Protein AF-0000000083587719 (afdb_homodimer)

Solvent-accessible surface area (backbone atoms only — not comparable to full-atom values): 18893 Å² total; per-residue (Å²): 128,81,73,76,68,81,71,74,75,46,22,20,49,26,57,74,67,71,48,87,61,53,99,78,44,88,49,46,89,72,24,41,55,90,43,43,62,55,40,52,39,28,37,66,49,29,30,66,66,36,49,51,53,50,49,71,73,42,59,79,92,44,35,60,44,20,50,52,30,44,33,51,39,21,51,33,26,73,77,33,66,46,35,24,54,52,45,55,42,52,52,50,51,53,51,42,52,52,49,50,50,52,36,51,51,45,50,52,55,46,48,55,67,44,47,41,89,62,85,74,68,78,77,80,78,74,80,71,72,67,51,64,71,43,49,62,41,45,53,47,43,63,67,46,65,56,78,74,78,68,73,76,71,78,78,78,80,77,80,76,79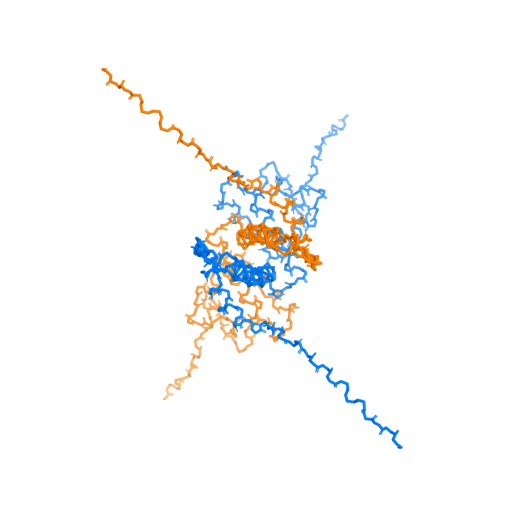,84,124,128,81,73,78,69,82,71,74,75,47,23,20,49,26,57,74,68,71,47,88,60,53,98,79,42,87,48,47,90,73,23,42,54,90,42,44,62,53,38,52,39,29,36,65,49,29,30,67,66,36,48,51,53,50,50,70,72,42,59,79,91,45,36,59,44,21,51,52,31,45,34,52,39,21,51,33,24,72,77,34,68,45,36,23,50,52,46,54,39,51,53,50,52,52,50,42,52,52,50,50,49,52,37,50,51,46,51,52,54,46,48,54,66,46,51,41,91,60,86,73,70,77,78,78,76,74,79,70,71,68,51,65,70,42,50,61,42,46,53,47,45,64,66,47,65,57,76,73,76,68,74,77,71,78,78,79,79,78,81,76,81,82,126

Foldseek 3Di:
DPPPPVQQDAFLQCVVVVHDRDPPDPCPVQGHNVNNVLVVLLCVVQNPVRLVVVLVVDDPVCNNVVSVVSSQQSVQCVVPVPQRCNVVVVVVLVVVVVVVVVVVVVLVVVQCVVVPPDDDRPPPPPPCVVPPVVVVVVVVCVVVVPPPPPPPPPPPPPPPPPD/DPPPPVQQDAFLQCVVVVHDRDPPDPCPVQGHNVNNVLVVLLCVVQNPVRLVVVLVVDDPVCNNVVSVVSSQQSVQCVVPVPQRCNVVVVVVLVVVVVVVVVVVVVVVVVQCVVVPPDDDRPPPPPPCVVPPVVVVVVVVCVVVPPPPPPPPPPPPPPPPPPD

Sequence (326 aa):
MKGTRSSSSPCAACKFLKRRCTPDCTFAPYFRSDEPQKFANVHKVFGASNVTKILNEVPLELRRDAVDSLAYEAEARLRDPVFGCVGDISLLQWKMVQLQEDLANARVRLARYVNAPSSSSQSMTSTSSCDRFFHDWTAFATQLDMPVTNELGSSSTSMNNVSMKGTRSSSSPCAACKFLKRRCTPDCTFAPYFRSDEPQKFANVHKVFGASNVTKILNEVPLELRRDAVDSLAYEAEARLRDPVFGCVGDISLLQWKMVQLQEDLANARVRLARYVNAPSSSSQSMTSTSSCDRFFHDWTAFATQLDMPVTNELGSSSTSMNNVS

Organism: NCBI:txid337451

Nearest PDB structures (foldseek):
  5ly0-assembly1_B  TM=9.864E-01  e=5.473E-12  Triticum turgidum
  5ly0-assembly1_B  TM=9.864E-01  e=4.122E-12  Triticum turgidum

Structure (mmCIF, N/CA/C/O backbone):
data_AF-0000000083587719-model_v1
#
loop_
_entity.id
_entity.type
_entity.pdbx_description
1 polymer 'LOB domain-containing protein 21'
#
loop_
_atom_site.group_PDB
_atom_site.id
_atom_site.type_symbol
_atom_site.label_atom_id
_atom_site.label_alt_id
_atom_site.label_comp_id
_atom_site.label_asym_id
_atom_site.label_entity_id
_atom_site.label_seq_id
_atom_site.pdbx_PDB_ins_code
_atom_site.Cartn_x
_atom_site.Cartn_y
_atom_site.Cartn_z
_atom_site.occupancy
_atom_site.B_iso_or_equiv
_atom_site.auth_seq_id
_atom_site.auth_comp_id
_atom_site.auth_asym_id
_atom_site.auth_atom_id
_atom_site.pdbx_PDB_model_num
ATOM 1 N N . MET A 1 1 ? 36.656 39.219 0.867 1 25.95 1 MET A N 1
ATOM 2 C CA . MET A 1 1 ? 36.625 37.812 0.508 1 25.95 1 MET A CA 1
ATOM 3 C C . MET A 1 1 ? 35.312 37.188 0.953 1 25.95 1 MET A C 1
ATOM 5 O O . MET A 1 1 ? 35.031 37.094 2.15 1 25.95 1 MET A O 1
ATOM 9 N N . LYS A 1 2 ? 34.25 37.531 0.265 1 32.22 2 LYS A N 1
ATOM 10 C CA . LYS A 1 2 ? 32.906 37.031 0.575 1 32.22 2 LYS A CA 1
ATOM 11 C C . LYS A 1 2 ? 32.906 35.5 0.71 1 32.22 2 LYS A C 1
ATOM 13 O O . LYS A 1 2 ? 33.281 34.781 -0.218 1 32.22 2 LYS A O 1
ATOM 18 N N . GLY A 1 3 ? 33.375 34.938 1.81 1 33.41 3 GLY A N 1
ATOM 19 C CA . GLY A 1 3 ? 33.469 33.469 1.984 1 33.41 3 GLY A CA 1
ATOM 20 C C . GLY A 1 3 ? 32.312 32.719 1.359 1 33.41 3 GLY A C 1
ATOM 21 O O . GLY A 1 3 ? 31.156 33.094 1.546 1 33.41 3 GLY A O 1
ATOM 22 N N . THR A 1 4 ? 32.438 32.25 0.213 1 38.47 4 THR A N 1
ATOM 23 C CA . THR A 1 4 ? 31.547 31.344 -0.5 1 38.47 4 THR A CA 1
ATOM 24 C C . THR A 1 4 ? 31.016 30.281 0.439 1 38.47 4 THR A C 1
ATOM 26 O O . THR A 1 4 ? 31.734 29.344 0.799 1 38.47 4 THR A O 1
ATOM 29 N N . ARG A 1 5 ? 30.469 30.609 1.567 1 40.78 5 ARG A N 1
ATOM 30 C CA . ARG A 1 5 ? 29.797 29.625 2.389 1 40.78 5 ARG A CA 1
ATOM 31 C C . ARG A 1 5 ? 29.156 28.531 1.523 1 40.78 5 ARG A C 1
ATOM 33 O O . ARG A 1 5 ? 28.438 28.828 0.574 1 40.78 5 ARG A O 1
ATOM 40 N N . SER A 1 6 ? 29.703 27.516 1.093 1 44.28 6 SER A N 1
ATOM 41 C CA . SER A 1 6 ? 29.219 26.297 0.434 1 44.28 6 SER A CA 1
ATOM 42 C C . SER A 1 6 ? 27.781 26 0.807 1 44.28 6 SER A C 1
ATOM 44 O O . SER A 1 6 ? 27.5 25.562 1.927 1 44.28 6 SER A O 1
ATOM 46 N N . SER A 1 7 ? 26.734 26.75 0.752 1 48.84 7 SER A N 1
ATOM 47 C CA . SER A 1 7 ? 25.312 26.75 1.043 1 48.84 7 SER A CA 1
ATOM 48 C C . SER A 1 7 ? 24.672 25.422 0.67 1 48.84 7 SER A C 1
ATOM 50 O O . SER A 1 7 ? 24.5 25.109 -0.513 1 48.84 7 SER A O 1
ATOM 52 N N . SER A 1 8 ? 25.078 24.297 1.263 1 64.44 8 SER A N 1
ATOM 53 C CA . SER A 1 8 ? 24.531 22.984 0.958 1 64.44 8 SER A CA 1
ATOM 54 C C . SER A 1 8 ? 23.031 23.062 0.638 1 64.44 8 SER A C 1
ATOM 56 O O . SER A 1 8 ? 22.297 23.812 1.277 1 64.44 8 SER A O 1
ATOM 58 N N . SER A 1 9 ? 22.594 22.875 -0.575 1 84.94 9 SER A N 1
ATOM 59 C CA . SER A 1 9 ? 21.234 22.922 -1.122 1 84.94 9 SER A CA 1
ATOM 60 C C . SER A 1 9 ? 20.234 22.281 -0.173 1 84.94 9 SER A C 1
ATOM 62 O O . SER A 1 9 ? 20.484 21.219 0.391 1 84.94 9 SER A O 1
ATOM 64 N N . PRO A 1 10 ? 19.234 23.125 0.297 1 94.5 10 PRO A N 1
ATOM 65 C CA . PRO A 1 10 ? 18.188 22.547 1.139 1 94.5 10 PRO A CA 1
ATOM 66 C C . PRO A 1 10 ? 17.641 21.219 0.592 1 94.5 10 PRO A C 1
ATOM 68 O O . PRO A 1 10 ? 17.734 20.969 -0.611 1 94.5 10 PRO A O 1
ATOM 71 N N . CYS A 1 11 ? 17.281 20.375 1.418 1 97.44 11 CYS A N 1
ATOM 72 C CA . CYS A 1 11 ? 16.672 19.125 0.958 1 97.44 11 CYS A CA 1
ATOM 73 C C . CYS A 1 11 ? 15.367 19.406 0.222 1 97.44 11 CYS A C 1
ATOM 75 O O . CYS A 1 11 ? 14.867 20.531 0.234 1 97.44 11 CYS A O 1
ATOM 77 N N . ALA A 1 12 ? 14.836 18.5 -0.405 1 98.25 12 ALA A N 1
ATOM 78 C CA . ALA A 1 12 ? 13.625 18.656 -1.216 1 98.25 12 ALA A CA 1
ATOM 79 C C . ALA A 1 12 ? 12.43 19.031 -0.351 1 98.25 12 ALA A C 1
ATOM 81 O O . ALA A 1 12 ? 11.562 19.797 -0.781 1 98.25 12 ALA A O 1
ATOM 82 N N . ALA A 1 13 ? 12.391 18.516 0.873 1 98.44 13 ALA A N 1
ATOM 83 C CA . ALA A 1 13 ? 11.281 18.812 1.782 1 98.44 13 ALA A CA 1
ATOM 84 C C . ALA A 1 13 ? 11.297 20.266 2.217 1 98.44 13 ALA A C 1
ATOM 86 O O . ALA A 1 13 ? 10.273 20.953 2.145 1 98.44 13 ALA A O 1
ATOM 87 N N . CYS A 1 14 ? 12.414 20.703 2.605 1 98.31 14 CYS A N 1
ATOM 88 C CA . CYS A 1 14 ? 12.531 22.078 3.1 1 98.31 14 CYS A CA 1
ATOM 89 C C . CYS A 1 14 ? 12.32 23.078 1.976 1 98.31 14 CYS A C 1
ATOM 91 O O . CYS A 1 14 ? 11.727 24.141 2.189 1 98.31 14 CYS A O 1
ATOM 93 N N . LYS A 1 15 ? 12.836 22.766 0.833 1 97.75 15 LYS A N 1
ATOM 94 C CA . LYS A 1 15 ? 12.578 23.625 -0.324 1 97.75 15 LYS A CA 1
ATOM 95 C C . LYS A 1 15 ? 11.086 23.719 -0.617 1 97.75 15 LYS A C 1
ATOM 97 O O . LYS A 1 15 ? 10.562 24.797 -0.864 1 97.75 15 LYS A O 1
ATOM 102 N N . PHE A 1 16 ? 10.43 22.578 -0.62 1 98.12 16 PHE A N 1
ATOM 103 C CA . PHE A 1 16 ? 9.008 22.484 -0.916 1 98.12 16 PHE A CA 1
ATOM 104 C C . PHE A 1 16 ? 8.188 23.234 0.136 1 98.12 16 PHE A C 1
ATOM 106 O O . PHE A 1 16 ? 7.207 23.906 -0.191 1 98.12 16 PHE A O 1
ATOM 113 N N . LEU A 1 17 ? 8.594 23.078 1.366 1 97.69 17 LEU A N 1
ATOM 114 C CA . LEU A 1 17 ? 7.844 23.641 2.484 1 97.69 17 LEU A CA 1
ATOM 115 C C . LEU A 1 17 ? 8.273 25.078 2.762 1 97.69 17 LEU A C 1
ATOM 117 O O . LEU A 1 17 ? 7.746 25.719 3.67 1 97.69 17 LEU A O 1
ATOM 121 N N . LYS A 1 18 ? 9.273 25.547 1.993 1 96.94 18 LYS A N 1
ATOM 122 C CA . LYS A 1 18 ? 9.797 26.906 2.129 1 96.94 18 LYS A CA 1
ATOM 123 C C . LYS A 1 18 ? 10.281 27.172 3.553 1 96.94 18 LYS A C 1
ATOM 125 O O . LYS A 1 18 ? 9.906 28.172 4.168 1 96.94 18 LYS A O 1
ATOM 130 N N . ARG A 1 19 ? 11.07 26.25 4.062 1 95.25 19 ARG A N 1
ATOM 131 C CA . ARG A 1 19 ? 11.703 26.375 5.375 1 95.25 19 ARG A CA 1
ATOM 132 C C . ARG A 1 19 ? 13.219 26.25 5.266 1 95.25 19 ARG A C 1
ATOM 134 O O . ARG A 1 19 ? 13.734 25.75 4.266 1 95.25 19 ARG A O 1
ATOM 141 N N . ARG A 1 20 ? 13.852 26.734 6.348 1 95.56 20 ARG A N 1
ATOM 142 C CA . ARG A 1 20 ? 15.305 26.609 6.418 1 95.56 20 ARG A CA 1
ATOM 143 C C . ARG A 1 20 ? 15.711 25.188 6.762 1 95.56 20 ARG A C 1
ATOM 145 O O . ARG A 1 20 ? 15.258 24.625 7.766 1 95.56 20 ARG A O 1
ATOM 152 N N . CYS A 1 21 ? 16.531 24.672 5.918 1 96.94 21 CYS A N 1
ATOM 153 C CA . CYS A 1 21 ? 17.016 23.312 6.117 1 96.94 21 CYS A CA 1
ATOM 154 C C . CYS A 1 21 ? 18.188 23.281 7.082 1 96.94 21 CYS A C 1
ATOM 156 O O . CYS A 1 21 ? 19.266 23.797 6.77 1 96.94 21 CYS A O 1
ATOM 158 N N . THR A 1 22 ? 18.109 22.75 8.258 1 95.88 22 THR A N 1
ATOM 159 C CA . THR A 1 22 ? 19.125 22.719 9.305 1 95.88 22 THR A CA 1
ATOM 160 C C . THR A 1 22 ? 19.844 21.375 9.32 1 95.88 22 THR A C 1
ATOM 162 O O . THR A 1 22 ? 19.375 20.406 8.711 1 95.88 22 THR A O 1
ATOM 165 N N . PRO A 1 23 ? 21 21.234 9.922 1 93.75 23 PRO A N 1
ATOM 166 C CA . PRO A 1 23 ? 21.734 19.969 9.992 1 93.75 23 PRO A CA 1
ATOM 167 C C . PRO A 1 23 ? 20.938 18.875 10.688 1 93.75 23 PRO A C 1
ATOM 169 O O . PRO A 1 23 ? 21.188 17.688 10.461 1 93.75 23 PRO A O 1
ATOM 172 N N . ASP A 1 24 ? 19.922 19.172 11.438 1 94.38 24 ASP A N 1
ATOM 173 C CA . ASP A 1 24 ? 19.125 18.203 12.172 1 94.38 24 ASP A CA 1
ATOM 174 C C . ASP A 1 24 ? 17.812 17.906 11.453 1 94.38 24 ASP A C 1
ATOM 176 O O . ASP A 1 24 ? 16.922 17.281 12.023 1 94.38 24 ASP A O 1
ATOM 180 N N . CYS A 1 25 ? 17.734 18.297 10.25 1 96.69 25 CYS A N 1
ATOM 181 C CA . CYS A 1 25 ? 16.5 18.109 9.492 1 96.69 25 CYS A CA 1
ATOM 182 C C . CYS A 1 25 ? 16.172 16.625 9.359 1 96.69 25 CYS A C 1
ATOM 184 O O . CYS A 1 25 ? 16.984 15.844 8.852 1 96.69 25 CYS A O 1
ATOM 186 N N . THR A 1 26 ? 14.961 16.281 9.742 1 95.69 26 THR A N 1
ATOM 187 C CA . THR A 1 26 ? 14.5 14.891 9.75 1 95.69 26 THR A CA 1
ATOM 188 C C . THR A 1 26 ? 14.352 14.367 8.32 1 95.69 26 THR A C 1
ATOM 190 O O . THR A 1 26 ? 14.43 13.156 8.094 1 95.69 26 THR A O 1
ATOM 193 N N . PHE A 1 27 ? 14.234 15.258 7.371 1 97.81 27 PHE A N 1
ATOM 194 C CA . PHE A 1 27 ? 13.898 14.867 6.004 1 97.81 27 PHE A CA 1
ATOM 195 C C . PHE A 1 27 ? 15.148 14.828 5.129 1 97.81 27 PHE A C 1
ATOM 197 O O . PHE A 1 27 ? 15.195 14.094 4.141 1 97.81 27 PHE A O 1
ATOM 204 N N . ALA A 1 28 ? 16.172 15.523 5.477 1 97.31 28 ALA A N 1
ATOM 205 C CA . ALA A 1 28 ? 17.328 15.781 4.625 1 97.31 28 ALA A CA 1
ATOM 206 C C . ALA A 1 28 ? 17.984 14.477 4.18 1 97.31 28 ALA A C 1
ATOM 208 O O . ALA A 1 28 ? 18.344 14.328 3.012 1 97.31 28 ALA A O 1
ATOM 209 N N . PRO A 1 29 ? 18.125 13.484 5.031 1 96.5 29 PRO A N 1
ATOM 210 C CA . PRO A 1 29 ? 18.797 12.25 4.602 1 96.5 29 PRO A CA 1
ATOM 211 C C . PRO A 1 29 ? 17.969 11.461 3.582 1 96.5 29 PRO A C 1
ATOM 213 O O . PRO A 1 29 ? 18.531 10.641 2.848 1 96.5 29 PRO A O 1
ATOM 216 N N . TYR A 1 30 ? 16.688 11.781 3.484 1 97.38 30 TYR A N 1
ATOM 217 C CA . TYR A 1 30 ? 15.828 10.852 2.766 1 97.38 30 TYR A CA 1
ATOM 218 C C . TYR A 1 30 ? 15.203 11.516 1.544 1 97.38 30 TYR A C 1
ATOM 220 O O . TYR A 1 30 ? 14.734 10.836 0.629 1 97.38 30 TYR A O 1
ATOM 228 N N . PHE A 1 31 ? 15.156 12.828 1.578 1 98.12 31 PHE A N 1
ATOM 229 C CA . PHE A 1 31 ? 14.57 13.594 0.484 1 98.12 31 PHE A CA 1
ATOM 230 C C . PHE A 1 31 ? 15.594 14.555 -0.112 1 98.12 31 PHE A C 1
ATOM 232 O O . PHE A 1 31 ? 15.625 15.734 0.239 1 98.12 31 PHE A O 1
ATOM 239 N N . ARG A 1 32 ? 16.234 14.055 -1.065 1 96.56 32 ARG A N 1
ATOM 240 C CA . ARG A 1 32 ? 17.359 14.773 -1.666 1 96.56 32 ARG A CA 1
ATOM 241 C C . ARG A 1 32 ? 16.859 15.883 -2.586 1 96.56 32 ARG A C 1
ATOM 243 O O . ARG A 1 32 ? 15.781 15.773 -3.182 1 96.56 32 ARG A O 1
ATOM 250 N N . SER A 1 33 ? 17.625 16.844 -2.76 1 95.69 33 SER A N 1
ATOM 251 C CA . SER A 1 33 ? 17.266 18.016 -3.549 1 95.69 33 SER A CA 1
ATOM 252 C C . SER A 1 33 ? 17.078 17.672 -5.02 1 95.69 33 SER A C 1
ATOM 254 O O . SER A 1 33 ? 16.328 18.328 -5.738 1 95.69 33 SER A O 1
ATOM 256 N N . ASP A 1 34 ? 17.719 16.641 -5.395 1 94.81 34 ASP A N 1
ATOM 257 C CA . ASP A 1 34 ? 17.656 16.266 -6.805 1 94.81 34 ASP A CA 1
ATOM 258 C C . ASP A 1 34 ? 16.422 15.398 -7.094 1 94.81 34 ASP A C 1
ATOM 260 O O . ASP A 1 34 ? 16.141 15.102 -8.25 1 94.81 34 ASP A O 1
ATOM 264 N N . GLU A 1 35 ? 15.664 14.969 -6.098 1 95.19 35 GLU A N 1
ATOM 265 C CA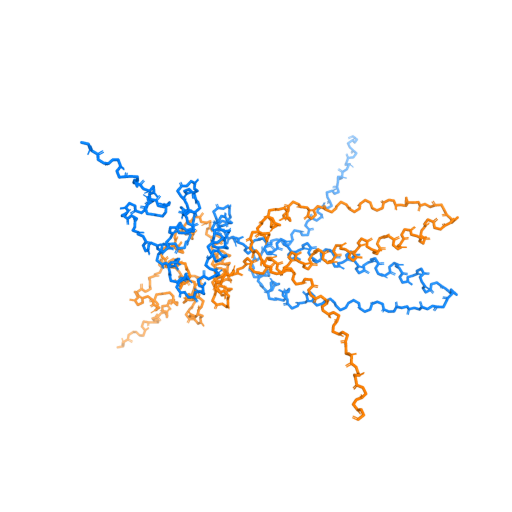 . GLU A 1 35 ? 14.43 14.211 -6.262 1 95.19 35 GLU A CA 1
ATOM 266 C C . GLU A 1 35 ? 13.242 14.945 -5.645 1 95.19 35 GLU A C 1
ATOM 268 O O . GLU A 1 35 ? 12.578 14.414 -4.742 1 95.19 35 GLU A O 1
ATOM 273 N N . PRO A 1 36 ? 12.938 16.109 -6.145 1 97.12 36 PRO A N 1
ATOM 274 C CA . PRO A 1 36 ? 11.898 16.938 -5.512 1 97.12 36 PRO A CA 1
ATOM 275 C C . PRO A 1 36 ? 10.523 16.281 -5.562 1 97.12 36 PRO A C 1
ATOM 277 O O . PRO A 1 36 ? 9.695 16.5 -4.676 1 97.12 36 PRO A O 1
ATOM 280 N N . GLN A 1 37 ? 10.266 15.453 -6.535 1 97.88 37 GLN A N 1
ATOM 281 C CA . GLN A 1 37 ? 8.945 14.844 -6.695 1 97.88 37 GLN A CA 1
ATOM 282 C C . GLN A 1 37 ? 8.68 13.812 -5.598 1 97.88 37 GLN A C 1
ATOM 284 O O . GLN A 1 37 ? 7.531 13.617 -5.199 1 97.88 37 GLN A O 1
ATOM 289 N N . LYS A 1 38 ? 9.742 13.195 -5.145 1 97.69 38 LYS A N 1
ATOM 290 C CA . LYS A 1 38 ? 9.57 12.18 -4.109 1 97.69 38 LYS A CA 1
ATOM 291 C C . LYS A 1 38 ? 8.875 12.766 -2.881 1 97.69 38 LYS A C 1
ATOM 293 O O . LYS A 1 38 ? 7.891 12.203 -2.395 1 97.69 38 LYS A O 1
ATOM 298 N N . PHE A 1 39 ? 9.391 13.898 -2.416 1 98.31 39 PHE A N 1
ATOM 299 C CA . PHE A 1 39 ? 8.766 14.508 -1.246 1 98.31 39 PHE A CA 1
ATOM 300 C C . PHE A 1 39 ? 7.395 15.07 -1.594 1 98.31 39 PHE A C 1
ATOM 302 O O . PHE A 1 39 ? 6.453 14.953 -0.807 1 98.31 39 PHE A O 1
ATOM 309 N N . ALA A 1 40 ? 7.285 15.672 -2.73 1 98.56 40 ALA A N 1
ATOM 310 C CA . ALA A 1 40 ? 6.008 16.25 -3.139 1 98.56 40 ALA A CA 1
ATOM 311 C C . ALA A 1 40 ? 4.902 15.203 -3.137 1 98.56 40 ALA A C 1
ATOM 313 O O . ALA A 1 40 ? 3.789 15.461 -2.67 1 98.56 40 ALA A O 1
ATOM 314 N N . ASN A 1 41 ? 5.207 14.039 -3.672 1 98.38 41 ASN A N 1
ATOM 315 C CA . ASN A 1 41 ? 4.238 12.953 -3.719 1 98.38 41 ASN A CA 1
ATOM 316 C C . ASN A 1 41 ? 3.869 12.469 -2.318 1 98.38 41 ASN A C 1
ATOM 318 O O . ASN A 1 41 ? 2.689 12.297 -2.008 1 98.38 41 ASN A O 1
ATOM 322 N N . VAL A 1 42 ? 4.895 12.297 -1.501 1 98.62 42 VAL A N 1
ATOM 323 C CA . VAL A 1 42 ? 4.688 11.812 -0.142 1 98.62 42 VAL A CA 1
ATOM 324 C C . VAL A 1 42 ? 3.873 12.828 0.654 1 98.62 42 VAL A C 1
ATOM 326 O O . VAL A 1 42 ? 2.959 12.461 1.395 1 98.62 42 VAL A O 1
ATOM 329 N N . HIS A 1 43 ? 4.172 14.062 0.439 1 98.38 43 HIS A N 1
ATOM 330 C CA . HIS A 1 43 ? 3.465 15.133 1.131 1 98.38 43 HIS A CA 1
ATOM 331 C C . HIS A 1 43 ? 1.998 15.18 0.715 1 98.38 43 HIS A C 1
ATOM 333 O O . HIS A 1 43 ? 1.119 15.422 1.548 1 98.38 43 HIS A O 1
ATOM 339 N N . LYS A 1 44 ? 1.763 15.023 -0.514 1 97.81 44 LYS A N 1
ATOM 340 C CA . LYS A 1 44 ? 0.401 15.102 -1.035 1 97.81 44 LYS A CA 1
ATOM 341 C C . LYS A 1 44 ? -0.481 14.016 -0.426 1 97.81 44 LYS A C 1
ATOM 343 O O . LYS A 1 44 ? -1.669 14.234 -0.183 1 97.81 44 LYS A O 1
ATOM 348 N N . VAL A 1 45 ? 0.068 12.891 -0.146 1 98.44 45 VAL A N 1
ATOM 349 C CA . VAL A 1 45 ? -0.726 11.734 0.26 1 98.44 45 VAL A CA 1
ATOM 350 C C . VAL A 1 45 ? -0.736 11.625 1.783 1 98.44 45 VAL A C 1
ATOM 352 O O . VAL A 1 45 ? -1.777 11.352 2.385 1 98.44 45 VAL A O 1
ATOM 355 N N . PHE A 1 46 ? 0.385 11.906 2.445 1 98.19 46 PHE A N 1
ATOM 356 C CA . PHE A 1 46 ? 0.501 11.609 3.867 1 98.19 46 PHE A CA 1
ATOM 357 C C . PHE A 1 46 ? 0.593 12.891 4.684 1 98.19 46 PHE A C 1
ATOM 359 O O . PHE A 1 46 ? 0.212 12.914 5.855 1 98.19 46 PHE A O 1
ATOM 366 N N . GLY A 1 47 ? 1.166 13.93 4.082 1 97.56 47 GLY A N 1
ATOM 367 C CA . GLY A 1 47 ? 1.457 15.141 4.84 1 97.56 47 GLY A CA 1
ATOM 368 C C . GLY A 1 47 ? 2.773 15.07 5.59 1 97.56 47 GLY A C 1
ATOM 369 O O . GLY A 1 47 ? 3.209 13.984 5.988 1 97.56 47 GLY A O 1
ATOM 370 N N . ALA A 1 48 ? 3.369 16.203 5.793 1 97.25 48 ALA A N 1
ATOM 371 C CA . ALA A 1 48 ? 4.684 16.297 6.426 1 97.25 48 ALA A CA 1
ATOM 372 C C . ALA A 1 48 ? 4.621 15.867 7.887 1 97.25 48 ALA A C 1
ATOM 374 O O . ALA A 1 48 ? 5.52 15.172 8.375 1 97.25 48 ALA A O 1
ATOM 375 N N . SER A 1 49 ? 3.566 16.203 8.578 1 95.94 49 SER A N 1
ATOM 376 C CA . SER A 1 49 ? 3.438 15.883 9.992 1 95.94 49 SER A CA 1
ATOM 377 C C . SER A 1 49 ? 3.314 14.375 10.219 1 95.94 49 SER A C 1
ATOM 379 O O . SER A 1 49 ? 3.99 13.82 11.086 1 95.94 49 SER A O 1
ATOM 381 N N . ASN A 1 50 ? 2.521 13.797 9.43 1 96.94 50 ASN A N 1
ATOM 382 C CA . ASN A 1 50 ? 2.316 12.359 9.586 1 96.94 50 ASN A CA 1
ATOM 383 C C . ASN A 1 50 ? 3.562 11.57 9.195 1 96.94 50 ASN A C 1
ATOM 385 O O . ASN A 1 50 ? 3.879 10.555 9.82 1 96.94 50 ASN A O 1
ATOM 389 N N . VAL A 1 51 ? 4.266 12.055 8.188 1 97.94 51 VAL A N 1
ATOM 390 C CA . VAL A 1 51 ? 5.516 11.414 7.793 1 97.94 51 VAL A CA 1
ATOM 391 C C . VAL A 1 51 ? 6.527 11.5 8.93 1 97.94 51 VAL A C 1
ATOM 393 O O . VAL A 1 51 ? 7.199 10.523 9.25 1 97.94 51 VAL A O 1
ATOM 396 N N . THR A 1 52 ? 6.613 12.641 9.555 1 97.75 52 THR A N 1
ATOM 397 C CA . THR A 1 52 ? 7.52 12.82 10.688 1 97.75 52 THR A CA 1
ATOM 398 C C . THR A 1 52 ? 7.16 11.875 11.828 1 97.75 52 THR A C 1
ATOM 400 O O . THR A 1 52 ? 8.039 11.266 12.438 1 97.75 52 THR A O 1
ATOM 403 N N . LYS A 1 53 ? 5.891 11.758 12.094 1 97.44 53 LYS A N 1
ATOM 404 C CA . LYS A 1 53 ? 5.434 10.859 13.148 1 97.44 53 LYS A CA 1
ATOM 405 C C . LYS A 1 53 ? 5.848 9.414 12.859 1 97.44 53 LYS A C 1
ATOM 407 O O . LYS A 1 53 ? 6.34 8.719 13.742 1 97.44 53 LYS A O 1
ATOM 412 N N . ILE A 1 54 ? 5.676 9 11.617 1 97.19 54 ILE A N 1
ATOM 413 C CA . ILE A 1 54 ? 6.012 7.637 11.219 1 97.19 54 ILE A CA 1
ATOM 414 C C . ILE A 1 54 ? 7.516 7.414 11.359 1 97.19 54 ILE A C 1
ATOM 416 O O . ILE A 1 54 ? 7.953 6.391 11.891 1 97.19 54 ILE A O 1
ATOM 420 N N . LEU A 1 55 ? 8.32 8.398 10.922 1 97.5 55 LEU A N 1
ATOM 421 C CA . LEU A 1 55 ? 9.773 8.281 10.977 1 97.5 55 LEU A CA 1
ATOM 422 C C . LEU A 1 55 ? 10.266 8.242 12.422 1 97.5 55 LEU A C 1
ATOM 424 O O . LEU A 1 55 ? 11.25 7.57 12.727 1 97.5 55 LEU A O 1
ATOM 428 N N . ASN A 1 56 ? 9.523 8.891 13.289 1 96.56 56 ASN A N 1
ATOM 429 C CA . ASN A 1 56 ? 9.898 8.914 14.695 1 96.56 56 ASN A CA 1
ATOM 430 C C . ASN A 1 56 ? 9.578 7.59 15.383 1 96.56 56 ASN A C 1
ATOM 432 O O . ASN A 1 56 ? 10.125 7.285 16.438 1 96.56 56 ASN A O 1
ATOM 436 N N . GLU A 1 57 ? 8.734 6.816 14.742 1 95.56 57 GLU A N 1
ATOM 437 C CA . GLU A 1 57 ? 8.32 5.547 15.328 1 95.56 57 GLU A CA 1
ATOM 438 C C . GLU A 1 57 ? 9.227 4.406 14.867 1 95.56 57 GLU A C 1
ATOM 440 O O . GLU A 1 57 ? 9.203 3.316 15.445 1 95.56 57 GLU A O 1
ATOM 445 N N . VAL A 1 58 ? 10.07 4.656 13.938 1 97.25 58 VAL A N 1
ATOM 446 C CA . VAL A 1 58 ? 10.875 3.58 13.367 1 97.25 58 VAL A CA 1
ATOM 447 C C . VAL A 1 58 ? 12.352 3.818 13.695 1 97.25 58 VAL A C 1
ATOM 449 O O . VAL A 1 58 ? 12.789 4.965 13.797 1 97.25 58 VAL A O 1
ATOM 452 N N . PRO A 1 59 ? 13.117 2.719 13.914 1 96.81 59 PRO A N 1
ATOM 453 C CA . PRO A 1 59 ? 14.562 2.881 14.133 1 96.81 59 PRO A CA 1
ATOM 454 C C . PRO A 1 59 ? 15.258 3.611 12.984 1 96.81 59 PRO A C 1
ATOM 456 O O . PRO A 1 59 ? 14.859 3.465 11.828 1 96.81 59 PRO A O 1
ATOM 459 N N . LEU A 1 60 ? 16.312 4.34 13.359 1 96.44 60 LEU A N 1
ATOM 460 C CA . LEU A 1 60 ? 17.031 5.184 12.422 1 96.44 60 LEU A CA 1
ATOM 461 C C . LEU A 1 60 ? 17.484 4.383 11.203 1 96.44 60 LEU A C 1
ATOM 463 O O . LEU A 1 60 ? 17.438 4.879 10.078 1 96.44 60 LEU A O 1
ATOM 467 N N . GLU A 1 61 ? 17.891 3.158 11.391 1 96.5 61 GLU A N 1
ATOM 468 C CA . GLU A 1 61 ? 18.469 2.334 10.336 1 96.5 61 GLU A CA 1
ATOM 469 C C . GLU A 1 61 ? 17.406 1.891 9.328 1 96.5 61 GLU A C 1
ATOM 471 O O . GLU A 1 61 ? 17.734 1.479 8.219 1 96.5 61 GLU A O 1
ATOM 476 N N . LEU A 1 62 ? 16.109 2.064 9.758 1 97.38 62 LEU A N 1
ATOM 477 C CA . LEU A 1 62 ? 15.039 1.587 8.891 1 97.38 62 LEU A CA 1
ATOM 478 C C . LEU A 1 62 ? 14.289 2.754 8.266 1 97.38 62 LEU A C 1
ATOM 480 O O . LEU A 1 62 ? 13.367 2.549 7.473 1 97.38 62 LEU A O 1
ATOM 484 N N . ARG A 1 63 ? 14.672 3.975 8.539 1 97.75 63 ARG A N 1
ATOM 485 C CA . ARG A 1 63 ? 13.938 5.156 8.102 1 97.75 63 ARG A CA 1
ATOM 486 C C . ARG A 1 63 ? 14.008 5.312 6.582 1 97.75 63 ARG A C 1
ATOM 488 O O . ARG A 1 63 ? 13.047 5.758 5.957 1 97.75 63 ARG A O 1
ATOM 495 N N . ARG A 1 64 ? 15.133 4.926 6.078 1 95.69 64 ARG A N 1
ATOM 496 C CA . ARG A 1 64 ? 15.234 5 4.625 1 95.69 64 ARG A CA 1
ATOM 497 C C . ARG A 1 64 ? 14.227 4.07 3.957 1 95.69 64 ARG A C 1
ATOM 499 O O . ARG A 1 64 ? 13.539 4.469 3.012 1 95.69 64 ARG A O 1
ATOM 506 N N . ASP A 1 65 ? 14.086 2.883 4.508 1 95 65 ASP A N 1
ATOM 507 C CA . ASP A 1 65 ? 13.117 1.93 3.979 1 95 65 ASP A CA 1
ATOM 508 C C . ASP A 1 65 ? 11.688 2.439 4.164 1 95 65 ASP A C 1
ATOM 510 O O . ASP A 1 65 ? 10.844 2.268 3.287 1 95 65 ASP A O 1
ATOM 514 N N . ALA A 1 66 ? 11.453 2.998 5.246 1 97.88 66 ALA A N 1
ATOM 515 C CA . ALA A 1 66 ? 10.125 3.541 5.516 1 97.88 66 ALA A CA 1
ATOM 516 C C . ALA A 1 66 ? 9.781 4.652 4.531 1 97.88 66 ALA A C 1
ATOM 518 O O . ALA A 1 66 ? 8.68 4.676 3.977 1 97.88 66 ALA A O 1
ATOM 519 N N . VAL A 1 67 ? 10.742 5.527 4.266 1 98.06 67 VAL A N 1
ATOM 520 C CA . VAL A 1 67 ? 10.508 6.641 3.348 1 98.06 67 VAL A CA 1
ATOM 521 C C . VAL A 1 67 ? 10.273 6.109 1.937 1 98.06 67 VAL A C 1
ATOM 523 O O . VAL A 1 67 ? 9.383 6.59 1.227 1 98.06 67 VAL A O 1
ATOM 526 N N . ASP A 1 68 ? 11 5.098 1.605 1 96.31 68 ASP A N 1
ATOM 527 C CA . ASP A 1 68 ? 10.852 4.535 0.268 1 96.31 68 ASP A CA 1
ATOM 528 C C . ASP A 1 68 ? 9.5 3.842 0.111 1 96.31 68 ASP A C 1
ATOM 530 O O . ASP A 1 68 ? 8.875 3.922 -0.949 1 96.31 68 ASP A O 1
ATOM 534 N N . SER A 1 69 ? 9.07 3.17 1.105 1 97.88 69 SER A N 1
ATOM 535 C CA . SER A 1 69 ? 7.762 2.527 1.06 1 97.88 69 SER A CA 1
ATOM 536 C C . SER A 1 69 ? 6.641 3.557 1.053 1 97.88 69 SER A C 1
ATOM 538 O O . SER A 1 69 ? 5.625 3.373 0.375 1 97.88 69 SER A O 1
ATOM 540 N N . LEU A 1 70 ? 6.844 4.641 1.776 1 98.38 70 LEU A N 1
ATOM 541 C CA . LEU A 1 70 ? 5.875 5.73 1.737 1 98.38 70 LEU A CA 1
ATOM 542 C C . LEU A 1 70 ? 5.805 6.348 0.344 1 98.38 70 LEU A C 1
ATOM 544 O O . LEU A 1 70 ? 4.719 6.652 -0.152 1 98.38 70 LEU A O 1
ATOM 548 N N . ALA A 1 71 ? 6.969 6.473 -0.206 1 98 71 ALA A N 1
ATOM 549 C CA . ALA A 1 71 ? 7.031 7.043 -1.551 1 98 71 ALA A CA 1
ATOM 550 C C . ALA A 1 71 ? 6.355 6.121 -2.564 1 98 71 ALA A C 1
ATOM 552 O O . ALA A 1 71 ? 5.676 6.594 -3.48 1 98 71 ALA A O 1
ATOM 553 N N . TYR A 1 72 ? 6.527 4.867 -2.416 1 97.12 72 TYR A N 1
ATOM 554 C CA . TYR A 1 72 ? 5.895 3.898 -3.303 1 97.12 72 TYR A CA 1
ATOM 555 C C . TYR A 1 72 ? 4.375 3.988 -3.213 1 97.12 72 TYR A C 1
ATOM 557 O O . TYR A 1 72 ? 3.689 4.02 -4.238 1 97.12 72 TYR A O 1
ATOM 565 N N . GLU A 1 73 ? 3.852 4.027 -1.979 1 97.94 73 GLU A N 1
ATOM 566 C CA . GLU A 1 73 ? 2.412 4.176 -1.785 1 97.94 73 GLU A CA 1
ATOM 567 C C . GLU A 1 73 ? 1.912 5.504 -2.344 1 97.94 73 GLU A C 1
ATOM 569 O O . GLU A 1 73 ? 0.846 5.562 -2.961 1 97.94 73 GLU A O 1
ATOM 574 N N . ALA A 1 74 ? 2.668 6.508 -2.115 1 98.5 74 ALA A N 1
ATOM 575 C CA . ALA A 1 74 ? 2.264 7.816 -2.621 1 98.5 74 ALA A CA 1
ATOM 576 C C . ALA A 1 74 ? 2.145 7.805 -4.141 1 98.5 74 ALA A C 1
ATOM 578 O O . ALA A 1 74 ? 1.15 8.281 -4.695 1 98.5 74 ALA A O 1
ATOM 579 N N . GLU A 1 75 ? 3.109 7.238 -4.738 1 96.81 75 GLU A N 1
ATOM 580 C CA . GLU A 1 75 ? 3.096 7.164 -6.195 1 96.81 75 GLU A CA 1
ATOM 581 C C . GLU A 1 75 ? 1.937 6.305 -6.691 1 96.81 75 GLU A C 1
ATOM 583 O O . GLU A 1 75 ? 1.281 6.648 -7.68 1 96.81 75 GLU A O 1
ATOM 588 N N . ALA A 1 76 ? 1.707 5.227 -6.066 1 96.25 76 ALA A N 1
ATOM 589 C CA . ALA A 1 76 ? 0.603 4.348 -6.438 1 96.25 76 ALA A CA 1
ATOM 590 C C . ALA A 1 76 ? -0.736 5.07 -6.336 1 96.25 76 ALA A C 1
ATOM 592 O O . ALA A 1 76 ? -1.602 4.918 -7.199 1 96.25 76 ALA A O 1
ATOM 593 N N . ARG A 1 77 ? -0.883 5.879 -5.277 1 97.5 77 ARG A N 1
ATOM 594 C CA . ARG A 1 77 ? -2.148 6.57 -5.051 1 97.5 77 ARG A CA 1
ATOM 595 C C . ARG A 1 77 ? -2.322 7.727 -6.027 1 97.5 77 ARG A C 1
ATOM 597 O O . ARG A 1 77 ? -3.445 8.055 -6.418 1 97.5 77 ARG A O 1
ATOM 604 N N . LEU A 1 78 ? -1.216 8.32 -6.402 1 97.38 78 LEU A N 1
ATOM 605 C CA . LEU A 1 78 ? -1.308 9.391 -7.391 1 97.38 78 LEU A CA 1
ATOM 606 C C . LEU A 1 78 ? -1.681 8.836 -8.758 1 97.38 78 LEU A C 1
ATOM 608 O O . LEU A 1 78 ? -2.367 9.5 -9.539 1 97.38 78 LEU A O 1
ATOM 612 N N . ARG A 1 79 ? -1.293 7.621 -9.055 1 96.12 79 ARG A N 1
ATOM 613 C CA . ARG A 1 79 ? -1.654 6.953 -10.297 1 96.12 79 ARG A CA 1
ATOM 614 C C . ARG A 1 79 ? -3.07 6.391 -10.227 1 96.12 79 ARG A C 1
ATOM 616 O O . ARG A 1 79 ? -3.824 6.465 -11.195 1 96.12 79 ARG A O 1
ATOM 623 N N . ASP A 1 80 ? -3.406 5.875 -9.078 1 95.94 80 ASP A N 1
ATOM 624 C CA . ASP A 1 80 ? -4.707 5.277 -8.797 1 95.94 80 ASP A CA 1
ATOM 625 C C . ASP A 1 80 ? -5.211 5.703 -7.418 1 95.94 80 ASP A C 1
ATOM 627 O O . ASP A 1 80 ? -4.996 5 -6.426 1 95.94 80 ASP A O 1
ATOM 631 N N . PRO A 1 81 ? -5.926 6.742 -7.355 1 97.44 81 PRO A N 1
ATOM 632 C CA . PRO A 1 81 ? -6.348 7.281 -6.059 1 97.44 81 PRO A CA 1
ATOM 633 C C . PRO A 1 81 ? -7.316 6.363 -5.324 1 97.44 81 PRO A C 1
ATOM 635 O O . PRO A 1 81 ? -7.523 6.512 -4.117 1 97.44 81 PRO A O 1
ATOM 638 N N . VAL A 1 82 ? -7.918 5.445 -6.043 1 97.12 82 VAL A N 1
ATOM 639 C CA . VAL A 1 82 ? -8.898 4.562 -5.422 1 97.12 82 VAL A CA 1
ATOM 640 C C . VAL A 1 82 ? -8.188 3.471 -4.629 1 97.12 82 VAL A C 1
ATOM 642 O O . VAL A 1 82 ? -8.477 3.266 -3.445 1 97.12 82 VAL A O 1
ATOM 645 N N . PHE A 1 83 ? -7.191 2.867 -5.172 1 95.75 83 PHE A N 1
ATOM 646 C CA . PHE A 1 83 ? -6.734 1.63 -4.551 1 95.75 83 PHE A CA 1
ATOM 647 C C . PHE A 1 83 ? -5.297 1.771 -4.059 1 95.75 83 PHE A C 1
ATOM 649 O O . PHE A 1 83 ? -4.891 1.096 -3.109 1 95.75 83 PHE A O 1
ATOM 656 N N . GLY A 1 84 ? -4.434 2.596 -4.684 1 96.62 84 GLY A N 1
ATOM 657 C CA . GLY A 1 84 ? -3.033 2.641 -4.289 1 96.62 84 GLY A CA 1
ATOM 658 C C . GLY A 1 84 ? -2.348 1.291 -4.371 1 96.62 84 GLY A C 1
ATOM 659 O O . GLY A 1 84 ? -2.549 0.544 -5.332 1 96.62 84 GLY A O 1
ATOM 660 N N . CYS A 1 85 ? -1.561 1.014 -3.377 1 95.88 85 CYS A N 1
ATOM 661 C CA . CYS A 1 85 ? -0.81 -0.237 -3.354 1 95.88 85 CYS A CA 1
ATOM 662 C C . CYS A 1 85 ? -1.744 -1.432 -3.207 1 95.88 85 CYS A C 1
ATOM 664 O O . CYS A 1 85 ? -1.389 -2.553 -3.576 1 95.88 85 CYS A O 1
ATOM 666 N N . VAL A 1 86 ? -2.904 -1.184 -2.693 1 95.31 86 VAL A N 1
ATOM 667 C CA . VAL A 1 86 ? -3.877 -2.264 -2.568 1 95.31 86 VAL A CA 1
ATOM 668 C C . VAL A 1 86 ? -4.238 -2.797 -3.953 1 95.31 86 VAL A C 1
ATOM 670 O O . VAL A 1 86 ? -4.484 -3.994 -4.121 1 95.31 86 VAL A O 1
ATOM 673 N N . GLY A 1 87 ? -4.234 -1.869 -4.918 1 93.94 87 GLY A N 1
ATOM 674 C CA . GLY A 1 87 ? -4.414 -2.312 -6.293 1 93.94 87 GLY A CA 1
ATOM 675 C C . GLY A 1 87 ? -3.344 -3.287 -6.746 1 93.94 87 GLY A C 1
ATOM 676 O O . GLY A 1 87 ? -3.646 -4.297 -7.387 1 93.94 87 GLY A O 1
ATOM 677 N N . ASP A 1 88 ? -2.135 -3.016 -6.441 1 92.69 88 ASP A N 1
ATOM 678 C CA . ASP A 1 88 ? -1.024 -3.908 -6.762 1 92.69 88 ASP A CA 1
ATOM 679 C C . ASP A 1 88 ? -1.175 -5.25 -6.047 1 92.69 88 ASP A C 1
ATOM 681 O O . ASP A 1 88 ? -0.913 -6.301 -6.633 1 92.69 88 ASP A O 1
ATOM 685 N N . ILE A 1 89 ? -1.498 -5.148 -4.828 1 93.31 89 ILE A N 1
ATOM 686 C CA . ILE A 1 89 ? -1.704 -6.359 -4.039 1 93.31 89 ILE A CA 1
ATOM 687 C C . ILE A 1 89 ? -2.773 -7.227 -4.699 1 93.31 89 ILE A C 1
ATOM 689 O O . ILE A 1 89 ? -2.588 -8.438 -4.867 1 93.31 89 ILE A O 1
ATOM 693 N N . SER A 1 90 ? -3.857 -6.586 -5.066 1 91.81 90 SER A N 1
ATOM 694 C CA . SER A 1 90 ? -4.949 -7.305 -5.715 1 91.81 90 SER A CA 1
ATOM 695 C C . SER A 1 90 ? -4.48 -7.977 -7.004 1 91.81 90 SER A C 1
ATOM 697 O O . SER A 1 90 ? -4.816 -9.133 -7.266 1 91.81 90 SER A O 1
ATOM 699 N N . LEU A 1 91 ? -3.805 -7.297 -7.801 1 91.56 91 LEU A N 1
ATOM 700 C CA . LEU A 1 91 ? -3.295 -7.84 -9.055 1 91.56 91 LEU A CA 1
ATOM 701 C C . LEU A 1 91 ? -2.371 -9.023 -8.797 1 91.56 91 LEU A C 1
ATOM 703 O O . LEU A 1 91 ? -2.48 -10.062 -9.453 1 91.56 91 LEU A O 1
ATOM 707 N N . LEU A 1 92 ? -1.497 -8.859 -7.816 1 90.81 92 LEU A N 1
ATOM 708 C CA . LEU A 1 92 ? -0.562 -9.93 -7.48 1 90.81 92 LEU A CA 1
ATOM 709 C C . LEU A 1 92 ? -1.304 -11.164 -6.969 1 90.81 92 LEU A C 1
ATOM 711 O O . LEU A 1 92 ? -0.945 -12.289 -7.305 1 90.81 92 LEU A O 1
ATOM 715 N N . GLN A 1 93 ? -2.242 -10.891 -6.176 1 89.75 93 GLN A N 1
ATOM 716 C CA . GLN A 1 93 ? -3.035 -12 -5.648 1 89.75 93 GLN A CA 1
ATOM 717 C C . GLN A 1 93 ? -3.756 -12.742 -6.77 1 89.75 93 GLN A C 1
ATOM 719 O O . GLN A 1 93 ? -3.814 -13.977 -6.762 1 89.75 93 GLN A O 1
ATOM 724 N N . TRP A 1 94 ? -4.281 -12.086 -7.723 1 86.31 94 TRP A N 1
ATOM 725 C CA . TRP A 1 94 ? -4.934 -12.711 -8.867 1 86.31 94 TRP A CA 1
ATOM 726 C C . TRP A 1 94 ? -3.949 -13.562 -9.664 1 86.31 94 TRP A C 1
ATOM 728 O O . TRP A 1 94 ? -4.258 -14.695 -10.031 1 86.31 94 TRP A O 1
ATOM 738 N N . LYS A 1 95 ? -2.854 -13.023 -9.883 1 90.25 95 LYS A N 1
ATOM 739 C CA . LYS A 1 95 ? -1.813 -13.75 -10.617 1 90.25 95 LYS A CA 1
ATOM 740 C C . LYS A 1 95 ? -1.394 -15.008 -9.859 1 90.25 95 LYS A C 1
ATOM 742 O O . LYS A 1 95 ? -1.126 -16.047 -10.477 1 90.25 95 LYS A O 1
ATOM 747 N N . MET A 1 96 ? -1.311 -14.922 -8.57 1 91.25 96 MET A N 1
ATOM 748 C CA . MET A 1 96 ? -0.919 -16.062 -7.746 1 91.25 96 MET A CA 1
ATOM 749 C C . MET A 1 96 ? -1.942 -17.188 -7.852 1 91.25 96 MET A C 1
ATOM 751 O O . MET A 1 96 ? -1.574 -18.359 -7.926 1 91.25 96 MET A O 1
ATOM 755 N N . VAL A 1 97 ? -3.162 -16.781 -7.844 1 91.31 97 VAL A N 1
ATOM 756 C CA . VAL A 1 97 ? -4.215 -17.781 -7.98 1 91.31 97 VAL A CA 1
ATOM 757 C C . VAL A 1 97 ? -4.07 -18.5 -9.32 1 91.31 97 VAL A C 1
ATOM 759 O O . VAL A 1 97 ? -4.176 -19.734 -9.383 1 91.31 97 VAL A O 1
ATOM 762 N N . GLN A 1 98 ? -3.822 -17.766 -10.344 1 89.94 98 GLN A N 1
ATOM 763 C CA . GLN A 1 98 ? -3.645 -18.359 -11.664 1 89.94 98 GLN A CA 1
ATOM 764 C C . GLN A 1 98 ? -2.453 -19.312 -11.68 1 89.94 98 GLN A C 1
ATOM 766 O O . GLN A 1 98 ? -2.551 -20.422 -12.211 1 89.94 98 GLN A O 1
ATOM 771 N N . LEU A 1 99 ? -1.4 -18.859 -11.078 1 91.81 99 LEU A N 1
ATOM 772 C CA . LEU A 1 99 ? -0.196 -19.672 -11.039 1 91.81 99 LEU A CA 1
ATOM 773 C C . LEU A 1 99 ? -0.434 -20.953 -10.227 1 91.81 99 LEU A C 1
ATOM 775 O O . LEU A 1 99 ? 0.041 -22.016 -10.602 1 91.81 99 LEU A O 1
ATOM 779 N N . GLN A 1 100 ? -1.104 -20.766 -9.211 1 92.69 100 GLN A N 1
ATOM 780 C CA . GLN A 1 100 ? -1.415 -21.938 -8.383 1 92.69 100 GLN A CA 1
ATOM 781 C C . GLN A 1 100 ? -2.281 -22.938 -9.141 1 92.69 100 GLN A C 1
ATOM 783 O O . GLN A 1 100 ? -2.088 -24.141 -9.023 1 92.69 100 GLN A O 1
ATOM 788 N N . GLU A 1 101 ? -3.197 -22.453 -9.875 1 94 101 GLU A N 1
ATOM 789 C CA . GLU A 1 101 ? -4.035 -23.328 -10.695 1 94 101 GLU A CA 1
ATOM 790 C C . GLU A 1 101 ? -3.213 -24.047 -11.758 1 94 101 GLU A C 1
ATOM 792 O O . GLU A 1 101 ? -3.381 -25.25 -11.984 1 94 101 GLU A O 1
ATOM 797 N N . ASP A 1 102 ? -2.438 -23.297 -12.375 1 93.12 102 ASP A N 1
ATOM 798 C CA . ASP A 1 102 ? -1.564 -23.875 -13.391 1 93.12 102 ASP A CA 1
ATOM 799 C C . ASP A 1 102 ? -0.67 -24.953 -12.789 1 93.12 102 ASP A C 1
ATOM 801 O O . ASP A 1 102 ? -0.474 -26.016 -13.398 1 93.12 102 ASP A O 1
ATOM 805 N N . LEU A 1 103 ? -0.104 -24.703 -11.688 1 94.62 103 LEU A N 1
ATOM 806 C CA . LEU A 1 103 ? 0.764 -25.672 -11.016 1 94.62 103 LEU A CA 1
ATOM 807 C C . LEU A 1 103 ? -0.016 -26.906 -10.609 1 94.62 103 LEU A C 1
ATOM 809 O O . LEU A 1 103 ? 0.473 -28.031 -10.758 1 94.62 103 LEU A O 1
ATOM 813 N N . ALA A 1 104 ? -1.153 -26.672 -10.055 1 92.25 104 ALA A N 1
ATOM 814 C CA . ALA A 1 104 ? -1.999 -27.812 -9.688 1 92.25 104 ALA A CA 1
ATOM 815 C C . ALA A 1 104 ? -2.305 -28.688 -10.891 1 92.25 104 ALA A C 1
ATOM 817 O O . ALA A 1 104 ? -2.246 -29.922 -10.805 1 92.25 104 ALA A O 1
ATOM 818 N N . ASN A 1 105 ? -2.645 -28.078 -11.984 1 93.88 105 ASN A N 1
ATOM 819 C CA . ASN A 1 105 ? -2.912 -28.797 -13.219 1 93.88 105 ASN A CA 1
ATOM 820 C C . ASN A 1 105 ? -1.682 -29.562 -13.695 1 93.88 105 ASN A C 1
ATOM 822 O O . ASN A 1 105 ? -1.795 -30.703 -14.164 1 93.88 105 ASN A O 1
ATOM 826 N N . ALA A 1 106 ? -0.567 -28.906 -13.547 1 90.5 106 ALA A N 1
ATOM 827 C CA . ALA A 1 106 ? 0.675 -29.578 -13.93 1 90.5 106 ALA A CA 1
ATOM 828 C C . ALA A 1 106 ? 0.946 -30.781 -13.031 1 90.5 106 ALA A C 1
ATOM 830 O O . ALA A 1 106 ? 1.396 -31.828 -13.508 1 90.5 106 ALA A O 1
ATOM 831 N N . ARG A 1 107 ? 0.667 -30.625 -11.828 1 90.44 107 ARG A N 1
ATOM 832 C CA . ARG A 1 107 ? 0.883 -31.703 -10.867 1 90.44 107 ARG A CA 1
ATOM 833 C C . ARG A 1 107 ? -0.048 -32.875 -11.156 1 90.44 107 ARG A C 1
ATOM 835 O O . ARG A 1 107 ? 0.36 -34.031 -11.055 1 90.44 107 ARG A O 1
ATOM 842 N N . VAL A 1 108 ? -1.253 -32.594 -11.555 1 90.94 108 VAL A N 1
ATOM 843 C CA . VAL A 1 108 ? -2.217 -33.625 -11.906 1 90.94 108 VAL A CA 1
ATOM 844 C C . VAL A 1 108 ? -1.736 -34.375 -13.141 1 90.94 108 VAL A C 1
ATOM 846 O O . VAL A 1 108 ? -1.773 -35.625 -13.18 1 90.94 108 VAL A O 1
ATOM 849 N N . ARG A 1 109 ? -1.319 -33.656 -14.102 1 88.19 109 ARG A N 1
ATOM 850 C CA . ARG A 1 109 ? -0.809 -34.25 -15.328 1 88.19 109 ARG A CA 1
ATOM 851 C C . ARG A 1 109 ? 0.42 -35.125 -15.047 1 88.19 109 ARG A C 1
ATOM 853 O O . ARG A 1 109 ? 0.539 -36.219 -15.562 1 88.19 109 ARG A O 1
ATOM 860 N N . LEU A 1 110 ? 1.329 -34.688 -14.281 1 87.56 110 LEU A N 1
ATOM 861 C CA . LEU A 1 110 ? 2.535 -35.438 -13.922 1 87.56 110 LEU A CA 1
ATOM 862 C C . LEU A 1 110 ? 2.184 -36.719 -13.172 1 87.56 110 LEU A C 1
ATOM 864 O O . LEU A 1 110 ? 2.811 -37.75 -13.391 1 87.56 110 LEU A O 1
ATOM 868 N N . ALA A 1 111 ? 1.204 -36.594 -12.328 1 88.12 111 ALA A N 1
ATOM 869 C CA . ALA A 1 111 ? 0.772 -37.781 -11.562 1 88.12 111 ALA A CA 1
ATOM 870 C C . ALA A 1 111 ? 0.239 -38.875 -12.477 1 88.12 111 ALA A C 1
ATOM 872 O O . ALA A 1 111 ? 0.427 -40.062 -12.211 1 88.12 111 ALA A O 1
ATOM 873 N N . ARG A 1 112 ? -0.428 -38.5 -13.586 1 86.56 112 ARG A N 1
ATOM 874 C CA . ARG A 1 112 ? -0.934 -39.469 -14.562 1 86.56 112 ARG A CA 1
ATOM 875 C C . ARG A 1 112 ? 0.21 -40.219 -15.25 1 86.56 112 ARG A C 1
ATOM 877 O O . ARG A 1 112 ? 0.099 -41.406 -15.547 1 86.56 112 ARG A O 1
ATOM 884 N N . TYR A 1 113 ? 1.308 -39.656 -15.461 1 79.06 113 TYR A N 1
ATOM 885 C CA . TYR A 1 113 ? 2.465 -40.25 -16.109 1 79.06 113 TYR A CA 1
ATOM 886 C C . TYR A 1 113 ? 3.252 -41.125 -15.133 1 79.06 113 TYR A C 1
ATOM 888 O O . TYR A 1 113 ? 3.775 -42.188 -15.5 1 79.06 113 TYR A O 1
ATOM 896 N N . VAL A 1 114 ? 3.324 -40.688 -13.945 1 74.62 114 VAL A N 1
ATOM 897 C CA . VAL A 1 114 ? 4.07 -41.406 -12.93 1 74.62 114 VAL A CA 1
ATOM 898 C C . VAL A 1 114 ? 3.281 -42.625 -12.484 1 74.62 114 VAL A C 1
ATOM 900 O O . VAL A 1 114 ? 3.863 -43.688 -12.18 1 74.62 114 VAL A O 1
ATOM 903 N N . ASN A 1 115 ? 1.914 -42.531 -12.25 1 67.06 115 ASN A N 1
ATOM 904 C CA . ASN A 1 115 ? 1.089 -43.656 -11.82 1 67.06 115 ASN A CA 1
ATOM 905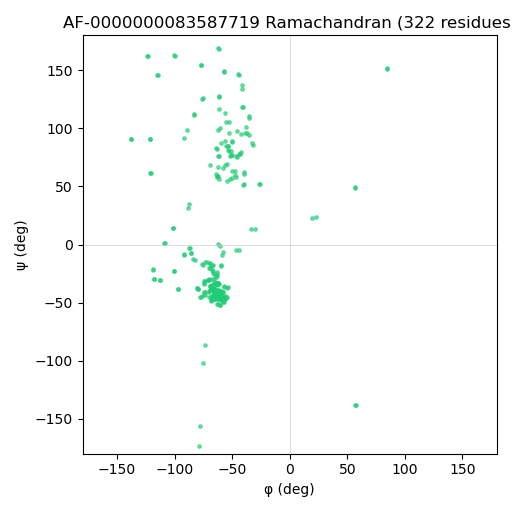 C C . ASN A 1 115 ? 0.651 -44.5 -13.008 1 67.06 115 ASN A C 1
ATOM 907 O O . ASN A 1 115 ? -0.123 -45.438 -12.844 1 67.06 115 ASN A O 1
ATOM 911 N N . ALA A 1 116 ? 0.784 -44.094 -14.258 1 56.91 116 ALA A N 1
ATOM 912 C CA . ALA A 1 116 ? 0.563 -45.156 -15.258 1 56.91 116 ALA A CA 1
ATOM 913 C C . ALA A 1 116 ? 1.198 -46.469 -14.82 1 56.91 116 ALA A C 1
ATOM 915 O O . ALA A 1 116 ? 2.211 -46.469 -14.117 1 56.91 116 ALA A O 1
ATOM 916 N N . PRO A 1 117 ? 0.62 -47.656 -14.867 1 50.56 117 PRO A N 1
ATOM 917 C CA . PRO A 1 117 ? 1.059 -48.969 -14.352 1 50.56 117 PRO A CA 1
ATOM 918 C C . PRO A 1 117 ? 2.578 -49.125 -14.328 1 50.56 117 PRO A C 1
ATOM 920 O O . PRO A 1 117 ? 3.096 -50.188 -14.055 1 50.56 117 PRO A O 1
ATOM 923 N N . SER A 1 118 ? 3.621 -48.469 -14.43 1 40.84 118 SER A N 1
ATOM 924 C CA . SER A 1 118 ? 4.609 -48.969 -13.484 1 40.84 118 SER A CA 1
ATOM 925 C C . SER A 1 118 ? 4.34 -48.469 -12.07 1 40.84 118 SER A C 1
ATOM 927 O O . SER A 1 118 ? 3.57 -47.531 -11.883 1 40.84 118 SER A O 1
ATOM 929 N N . SER A 1 119 ? 5.324 -48.312 -10.883 1 33.53 119 SER A N 1
ATOM 930 C CA . SER A 1 119 ? 5.316 -48.25 -9.43 1 33.53 119 SER A CA 1
ATOM 931 C C . SER A 1 119 ? 4.812 -46.906 -8.945 1 33.53 119 SER A C 1
ATOM 933 O O . SER A 1 119 ? 3.906 -46.812 -8.109 1 33.53 119 SER A O 1
ATOM 935 N N . SER A 1 120 ? 5.758 -45.781 -8.422 1 32.38 120 SER A N 1
ATOM 936 C CA . SER A 1 120 ? 5.918 -45 -7.188 1 32.38 120 SER A CA 1
ATOM 937 C C . SER A 1 120 ? 5.141 -43.719 -7.238 1 32.38 120 SER A C 1
ATOM 939 O O . SER A 1 120 ? 5.398 -42.844 -8.094 1 32.38 120 SER A O 1
ATOM 941 N N . SER A 1 121 ? 3.91 -43.625 -6.785 1 34 121 SER A N 1
ATOM 942 C CA . SER A 1 121 ? 3 -42.5 -6.781 1 34 121 SER A CA 1
ATOM 943 C C . SER A 1 121 ? 3.471 -41.406 -5.812 1 34 121 SER A C 1
ATOM 945 O O . SER A 1 121 ? 3.498 -41.625 -4.598 1 34 121 SER A O 1
ATOM 947 N N . GLN A 1 122 ? 4.543 -40.656 -5.961 1 30.11 122 GLN A N 1
ATOM 948 C CA . GLN A 1 122 ? 4.875 -39.594 -5.023 1 30.11 122 GLN A CA 1
ATOM 949 C C . GLN A 1 122 ? 3.77 -38.531 -4.969 1 30.11 122 GLN A C 1
ATOM 951 O O . GLN A 1 122 ? 3.297 -38.062 -6.008 1 30.11 122 GLN A O 1
ATOM 956 N N . SER A 1 123 ? 2.893 -38.562 -3.953 1 32.38 123 SER A N 1
ATOM 957 C CA . SER A 1 123 ? 1.884 -37.594 -3.559 1 32.38 123 SER A CA 1
ATOM 958 C C . SER A 1 123 ? 2.498 -36.219 -3.373 1 32.38 123 SER A C 1
ATOM 960 O O . SER A 1 123 ? 3.418 -36.031 -2.572 1 32.38 123 SER A O 1
ATOM 962 N N . MET A 1 124 ? 2.732 -35.438 -4.352 1 34.44 124 MET A N 1
ATOM 963 C CA . MET A 1 124 ? 3.15 -34.062 -4.156 1 34.44 124 MET A CA 1
ATOM 964 C C . MET A 1 124 ? 2.072 -33.25 -3.422 1 34.44 124 MET A C 1
ATOM 966 O O . MET A 1 124 ? 0.948 -33.125 -3.91 1 34.44 124 MET A O 1
ATOM 970 N N . THR A 1 125 ? 1.938 -33.438 -2.07 1 32.12 125 THR A N 1
ATOM 971 C CA . THR A 1 125 ? 1.101 -32.594 -1.21 1 32.12 125 THR A CA 1
ATOM 972 C C . THR A 1 125 ? 1.494 -31.125 -1.324 1 32.12 125 THR A C 1
ATOM 974 O O . THR A 1 125 ? 2.629 -30.766 -1.014 1 32.12 125 THR A O 1
ATOM 977 N N . SER A 1 126 ? 1.29 -30.5 -2.354 1 35.03 126 SER A N 1
ATOM 978 C CA . SER A 1 126 ? 1.551 -29.062 -2.395 1 35.03 126 SER A CA 1
ATOM 979 C C . SER A 1 126 ? 0.632 -28.312 -1.441 1 35.03 126 SER A C 1
ATOM 981 O O . SER A 1 126 ? -0.589 -28.469 -1.492 1 35.03 126 SER A O 1
ATOM 983 N N . THR A 1 127 ? 0.935 -28.203 -0.12 1 31.39 127 THR A N 1
ATOM 984 C CA . THR A 1 127 ? 0.287 -27.328 0.856 1 31.39 127 THR A CA 1
ATOM 985 C C . THR A 1 127 ? 0.203 -25.906 0.335 1 31.39 127 THR A C 1
ATOM 987 O O . THR A 1 127 ? 1.229 -25.281 0.062 1 31.39 127 THR A O 1
ATOM 990 N N . SER A 1 128 ? -0.79 -25.547 -0.335 1 33.78 128 SER A N 1
ATOM 991 C CA . SER A 1 128 ? -1.124 -24.219 -0.838 1 33.78 128 SER A CA 1
ATOM 992 C C . SER A 1 128 ? -1.341 -23.234 0.305 1 33.78 128 SER A C 1
ATOM 994 O O . SER A 1 128 ? -2.342 -23.312 1.021 1 33.78 128 SER A O 1
ATOM 996 N N . SER A 1 129 ? -0.417 -23.016 1.117 1 32.12 129 SER A N 1
ATOM 997 C CA . SER A 1 129 ? -0.476 -21.953 2.125 1 32.12 129 SER A CA 1
ATOM 998 C C . SER A 1 129 ? -1 -20.656 1.531 1 32.12 129 SER A C 1
ATOM 1000 O O . SER A 1 129 ? -0.83 -19.578 2.119 1 32.12 129 SER A O 1
ATOM 1002 N N . CYS A 1 130 ? -1.228 -20.594 0.288 1 34.78 130 CYS A N 1
ATOM 1003 C CA . CYS A 1 130 ? -1.646 -19.297 -0.22 1 34.78 130 CYS A CA 1
ATOM 1004 C C . CYS A 1 130 ? -2.953 -18.844 0.427 1 34.78 130 CYS A C 1
ATOM 1006 O O . CYS A 1 130 ? -3.523 -17.828 0.043 1 34.78 130 CYS A O 1
ATOM 1008 N N . ASP A 1 131 ? -3.514 -19.703 1.33 1 33.09 131 ASP A N 1
ATOM 1009 C CA . ASP A 1 131 ? -4.902 -19.516 1.75 1 33.09 131 ASP A CA 1
ATOM 1010 C C . ASP A 1 131 ? -5.062 -18.25 2.574 1 33.09 131 ASP A C 1
ATOM 1012 O O . ASP A 1 131 ? -6.102 -17.594 2.51 1 33.09 131 ASP A O 1
ATOM 1016 N N . ARG A 1 132 ? -4.117 -18.156 3.496 1 33.06 132 ARG A N 1
ATOM 1017 C CA . ARG A 1 132 ? -4.512 -17.234 4.543 1 33.06 132 ARG A CA 1
ATOM 1018 C C . ARG A 1 132 ? -4.68 -15.82 3.982 1 33.06 132 ARG A C 1
ATOM 1020 O O . ARG A 1 132 ? -5.609 -15.102 4.359 1 33.06 132 ARG A O 1
ATOM 1027 N N . PHE A 1 133 ? -3.711 -15.297 3.275 1 36.66 133 PHE A N 1
ATOM 1028 C CA . PHE A 1 133 ? -3.764 -13.914 2.822 1 36.66 133 PHE A CA 1
ATOM 1029 C C . PHE A 1 133 ? -4.93 -13.703 1.862 1 36.66 133 PHE A C 1
ATOM 1031 O O . PHE A 1 133 ? -5.438 -12.586 1.731 1 36.66 133 PHE A O 1
ATOM 1038 N N . PHE A 1 134 ? -5.352 -14.805 1.188 1 39.59 134 PHE A N 1
ATOM 1039 C CA . PHE A 1 134 ? -6.461 -14.719 0.248 1 39.59 134 PHE A CA 1
ATOM 1040 C C . PHE A 1 134 ? -7.77 -14.445 0.98 1 39.59 134 PHE A C 1
ATOM 1042 O O . PHE A 1 134 ? -8.664 -13.789 0.439 1 39.59 134 PHE A O 1
ATOM 1049 N N . HIS A 1 135 ? -7.855 -15.055 2.127 1 36.19 135 HIS A N 1
ATOM 1050 C CA . HIS A 1 135 ? -9.141 -14.844 2.783 1 36.19 135 HIS A CA 1
ATOM 1051 C C . HIS A 1 135 ? -9.383 -13.367 3.057 1 36.19 135 HIS A C 1
ATOM 1053 O O . HIS A 1 135 ? -10.469 -12.852 2.785 1 36.19 135 HIS A O 1
ATOM 1059 N N . ASP A 1 136 ? -8.422 -12.898 3.652 1 37.97 136 ASP A N 1
ATOM 1060 C CA . ASP A 1 136 ? -8.664 -11.5 4.008 1 37.97 136 ASP A CA 1
ATOM 1061 C C . ASP A 1 136 ? -8.82 -10.633 2.764 1 37.97 136 ASP A C 1
ATOM 1063 O O . ASP A 1 136 ? -9.664 -9.742 2.723 1 37.97 136 ASP A O 1
ATOM 1067 N N . TRP A 1 137 ? -8.109 -10.969 1.714 1 41.03 137 TRP A N 1
ATOM 1068 C CA . TRP A 1 137 ? -8.242 -10.227 0.465 1 41.03 137 TRP A CA 1
ATOM 1069 C C . TRP A 1 137 ? -9.555 -10.562 -0.233 1 41.03 137 TRP A C 1
ATOM 1071 O O . TRP A 1 137 ? -10.164 -9.703 -0.875 1 41.03 137 TRP A O 1
ATOM 1081 N N . THR A 1 138 ? -9.906 -11.859 -0.215 1 38.84 138 THR A N 1
ATOM 1082 C CA . THR A 1 138 ? -11.203 -12.164 -0.803 1 38.84 138 THR A CA 1
ATOM 1083 C C . THR A 1 138 ? -12.305 -11.336 -0.144 1 38.84 138 THR A C 1
ATOM 1085 O O . THR A 1 138 ? -13.219 -10.859 -0.82 1 38.84 138 THR A O 1
ATOM 1088 N N . ALA A 1 139 ? -12.164 -11.375 1.102 1 37.62 139 ALA A N 1
ATOM 1089 C CA . ALA A 1 139 ? -13.156 -10.531 1.771 1 37.62 139 ALA A CA 1
ATOM 1090 C C . ALA A 1 139 ? -13.031 -9.078 1.323 1 37.62 139 ALA A C 1
ATOM 1092 O O . ALA A 1 139 ? -14.039 -8.398 1.116 1 37.62 139 ALA A O 1
ATOM 1093 N N . PHE A 1 140 ? -11.82 -8.695 1.235 1 38.69 140 PHE A N 1
ATOM 1094 C CA . PHE A 1 140 ? -11.594 -7.324 0.793 1 38.69 140 PHE A CA 1
ATOM 1095 C C . PHE A 1 140 ? -11.984 -7.16 -0.672 1 38.69 140 PHE A C 1
ATOM 1097 O O . PHE A 1 140 ? -12.656 -6.191 -1.038 1 38.69 140 PHE A O 1
ATOM 1104 N N . ALA A 1 141 ? -11.58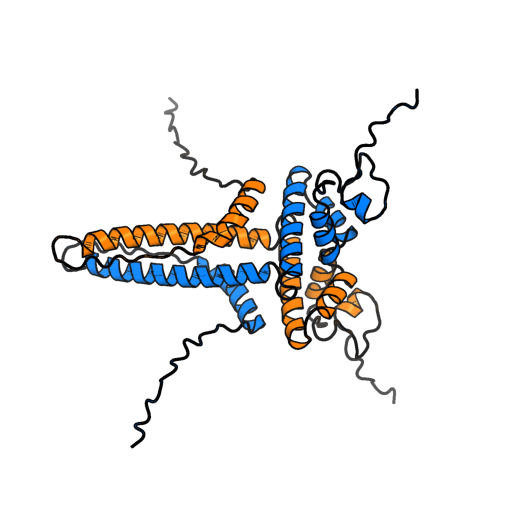6 -8.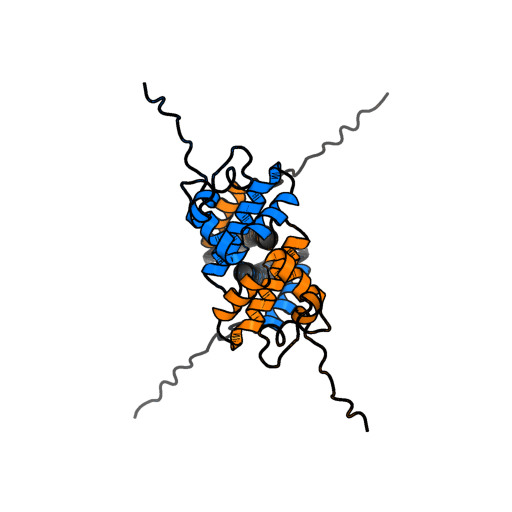086 -1.488 1 40.44 141 ALA A N 1
ATOM 1105 C CA . ALA A 1 141 ? -11.945 -8.023 -2.9 1 40.44 141 ALA A CA 1
ATOM 1106 C C . ALA A 1 141 ? -13.453 -8.172 -3.086 1 40.44 141 ALA A C 1
ATOM 1108 O O . ALA A 1 141 ? -14.047 -7.539 -3.961 1 40.44 141 ALA A O 1
ATOM 1109 N N . THR A 1 142 ? -14.031 -9.117 -2.383 1 40 142 THR A N 1
ATOM 1110 C CA . THR A 1 142 ? -15.484 -9.242 -2.436 1 40 142 THR A CA 1
ATOM 1111 C C . THR A 1 142 ? -16.156 -7.938 -2.016 1 40 142 THR A C 1
ATOM 1113 O O . THR A 1 142 ? -17.188 -7.559 -2.572 1 40 142 THR A O 1
ATOM 1116 N N . GLN A 1 143 ? -15.531 -7.379 -1.112 1 36.84 143 GLN A N 1
ATOM 1117 C CA . GLN A 1 143 ? -16.141 -6.129 -0.67 1 36.84 143 GLN A CA 1
ATOM 1118 C C . GLN A 1 143 ? -15.914 -5.016 -1.69 1 36.84 143 GLN A C 1
ATOM 1120 O O . GLN A 1 143 ? -16.75 -4.129 -1.844 1 36.84 143 GLN A O 1
ATOM 1125 N N . LEU A 1 144 ? -14.789 -5.086 -2.338 1 40 144 LEU A N 1
ATOM 1126 C CA . LEU A 1 144 ? -14.523 -3.998 -3.273 1 40 144 LEU A CA 1
ATOM 1127 C C . LEU A 1 144 ? -15.102 -4.312 -4.648 1 40 144 LEU A C 1
ATOM 1129 O O . LEU A 1 144 ? -14.977 -3.514 -5.578 1 40 144 LEU A O 1
ATOM 1133 N N . ASP A 1 145 ? -16.234 -5.062 -4.836 1 37.44 145 ASP A N 1
ATOM 1134 C CA . ASP A 1 145 ? -16.828 -5.352 -6.137 1 37.44 145 ASP A CA 1
ATOM 1135 C C . ASP A 1 145 ? -15.789 -5.223 -7.25 1 37.44 145 ASP A C 1
ATOM 1137 O O . ASP A 1 145 ? -16.062 -4.645 -8.305 1 37.44 145 ASP A O 1
ATOM 1141 N N . MET A 1 146 ? -14.633 -5.344 -6.945 1 36.62 146 MET A N 1
ATOM 1142 C CA . MET A 1 146 ? -13.695 -5.312 -8.07 1 36.62 146 MET A CA 1
ATOM 1143 C C . MET A 1 146 ? -14.055 -6.371 -9.109 1 36.62 146 MET A C 1
ATOM 1145 O O . MET A 1 146 ? -14.414 -7.496 -8.75 1 36.62 146 MET A O 1
ATOM 1149 N N . PRO A 1 147 ? -14.672 -6.012 -10.336 1 30.19 147 PRO A N 1
ATOM 1150 C CA . PRO A 1 147 ? -15.031 -7.023 -11.328 1 30.19 147 PRO A CA 1
ATOM 1151 C C . PRO A 1 147 ? -13.992 -8.141 -11.438 1 30.19 147 PRO A C 1
ATOM 1153 O O . PRO A 1 147 ? -12.789 -7.863 -11.5 1 30.19 147 PRO A O 1
ATOM 1156 N N . VAL A 1 148 ? -14.336 -9.172 -10.828 1 33.69 148 VAL A N 1
ATOM 1157 C CA . VAL A 1 148 ? -13.664 -10.367 -11.328 1 33.69 148 VAL A CA 1
ATOM 1158 C C . VAL A 1 148 ? -14.039 -10.594 -12.789 1 33.69 148 VAL A C 1
ATOM 1160 O O . VAL A 1 148 ? -15.203 -10.852 -13.109 1 33.69 148 VAL A O 1
ATOM 1163 N N . THR A 1 149 ? -13.664 -9.773 -13.75 1 28.8 149 THR A N 1
ATOM 1164 C CA . THR A 1 149 ? -14.023 -10.008 -15.141 1 28.8 149 THR A CA 1
ATOM 1165 C C . THR A 1 149 ? -13.836 -11.484 -15.5 1 28.8 149 THR A C 1
ATOM 1167 O O . THR A 1 149 ? -12.719 -11.992 -15.5 1 28.8 149 THR A O 1
ATOM 1170 N N . ASN A 1 150 ? -14.734 -12.242 -15.109 1 25.78 150 ASN A N 1
ATOM 1171 C CA . ASN A 1 150 ? -14.945 -13.484 -15.844 1 25.78 150 ASN A CA 1
ATOM 1172 C C . ASN A 1 150 ? -15.266 -13.219 -17.312 1 25.78 150 ASN A C 1
ATOM 1174 O O . ASN A 1 150 ? -15.773 -14.102 -18.016 1 25.78 150 ASN A O 1
ATOM 1178 N N . GLU A 1 151 ? -15.516 -11.969 -17.828 1 28.2 151 GLU A N 1
ATOM 1179 C CA . GLU A 1 151 ? -16.125 -11.953 -19.141 1 28.2 151 GLU A CA 1
ATOM 1180 C C . GLU A 1 151 ? -15.227 -12.594 -20.188 1 28.2 151 GLU A C 1
ATOM 1182 O O . GLU A 1 151 ? -14.273 -11.969 -20.672 1 28.2 151 GLU A O 1
ATOM 1187 N N . LEU A 1 152 ? -14.82 -13.898 -20.062 1 25.45 152 LEU A N 1
ATOM 1188 C CA . LEU A 1 152 ? -14.586 -14.562 -21.328 1 25.45 152 LEU A CA 1
ATOM 1189 C C . LEU A 1 152 ? -15.812 -14.469 -22.234 1 25.45 152 LEU A C 1
ATOM 1191 O O . LEU A 1 152 ? -16.828 -15.102 -21.969 1 25.45 152 LEU A O 1
ATOM 1195 N N . GLY A 1 153 ? -16.344 -13.25 -22.516 1 21.88 153 GLY A N 1
ATOM 1196 C CA . GLY A 1 153 ? -17.406 -13.062 -23.5 1 21.88 153 GLY A CA 1
ATOM 1197 C C . GLY A 1 153 ? -17.188 -13.867 -24.766 1 21.88 153 GLY A C 1
ATOM 1198 O O . GLY A 1 153 ? -16.125 -13.789 -25.391 1 21.88 153 GLY A O 1
ATOM 1199 N N . SER A 1 154 ? -17.766 -15.039 -24.875 1 22.05 154 SER A N 1
ATOM 1200 C CA . SER A 1 154 ? -18.109 -15.82 -26.062 1 22.05 154 SER A CA 1
ATOM 1201 C C . SER A 1 154 ? -18.859 -14.977 -27.078 1 22.05 154 SER A C 1
ATOM 1203 O O . SER A 1 154 ? -20 -14.586 -26.859 1 22.05 154 SER A O 1
ATOM 1205 N N . SER A 1 155 ? -18.297 -13.898 -27.672 1 21.94 155 SER A N 1
ATOM 1206 C CA . SER A 1 155 ? -18.906 -13.32 -28.875 1 21.94 155 SER A CA 1
ATOM 1207 C C . SER A 1 155 ? -19.141 -14.383 -29.938 1 21.94 155 SER A C 1
ATOM 1209 O O . SER A 1 155 ? -18.188 -14.953 -30.484 1 21.94 155 SER A O 1
ATOM 1211 N N . SER A 1 156 ? -20.172 -15.258 -29.812 1 22.61 156 SER A N 1
ATOM 1212 C CA . SER A 1 156 ? -20.828 -16.031 -30.875 1 22.61 156 SER A CA 1
ATOM 1213 C C . SER A 1 156 ? -21.312 -15.133 -32 1 22.61 156 SER A C 1
ATOM 1215 O O . SER A 1 156 ? -22.141 -14.242 -31.766 1 22.61 156 SER A O 1
ATOM 1217 N N . THR A 1 157 ? -20.469 -14.742 -33.031 1 22.36 157 THR A N 1
ATOM 1218 C CA . THR A 1 157 ? -20.719 -14.234 -34.375 1 22.36 157 THR A CA 1
ATOM 1219 C C . THR A 1 157 ? -21.781 -15.078 -35.094 1 22.36 157 THR A C 1
ATOM 1221 O O . THR A 1 157 ? -21.594 -16.281 -35.281 1 22.36 157 THR A O 1
ATOM 1224 N N . SER A 1 158 ? -23.078 -14.914 -34.75 1 22.55 158 SER A N 1
ATOM 1225 C CA . SER A 1 158 ? -24.188 -15.383 -35.594 1 22.55 158 SER A CA 1
ATOM 1226 C C . SER A 1 158 ? -24.062 -14.844 -37.031 1 22.55 158 SER A C 1
ATOM 1228 O O . SER A 1 158 ? -24.062 -13.633 -37.219 1 22.55 158 SER A O 1
ATOM 1230 N N . MET A 1 159 ? -23.266 -15.508 -37.969 1 23.03 159 MET A N 1
ATOM 1231 C CA . MET A 1 159 ? -23.297 -15.469 -39.438 1 23.03 159 MET A CA 1
ATOM 1232 C C . MET A 1 159 ? -24.719 -15.641 -39.969 1 23.03 159 MET A C 1
ATOM 1234 O O . MET A 1 159 ? -25.297 -16.734 -39.875 1 23.03 159 MET A O 1
ATOM 1238 N N . ASN A 1 160 ? -25.656 -14.805 -39.656 1 22.48 160 ASN A N 1
ATOM 1239 C CA . ASN A 1 160 ? -26.906 -14.852 -40.406 1 22.48 160 ASN A CA 1
ATOM 1240 C C . ASN A 1 160 ? -26.656 -14.688 -41.906 1 22.48 160 ASN A C 1
ATOM 1242 O O . ASN A 1 160 ? -25.797 -13.891 -42.312 1 22.48 160 ASN A O 1
ATOM 1246 N N . ASN A 1 161 ? -26.938 -15.836 -42.75 1 25.31 161 ASN A N 1
ATOM 1247 C CA . ASN A 1 161 ? -27.141 -16.109 -44.156 1 25.31 161 ASN A CA 1
ATOM 1248 C C . ASN A 1 161 ? -28.094 -15.086 -44.781 1 25.31 161 ASN A C 1
ATOM 1250 O O . ASN A 1 161 ? -29.25 -14.984 -44.375 1 25.31 161 ASN A O 1
ATOM 1254 N N . VAL A 1 162 ? -27.75 -13.898 -45.062 1 23.58 162 VAL A N 1
ATOM 1255 C CA . VAL A 1 162 ? -28.484 -13.094 -46.031 1 23.58 162 VAL A CA 1
ATOM 1256 C C . VAL A 1 162 ? -28.562 -13.82 -47.375 1 23.58 162 VAL A C 1
ATOM 1258 O O . VAL A 1 162 ? -27.547 -14.148 -47.969 1 23.58 162 VAL A O 1
ATOM 1261 N N . SER A 1 163 ? -29.672 -14.617 -47.406 1 23.23 163 SER A N 1
ATOM 1262 C CA . SER A 1 163 ? -30.375 -14.836 -48.656 1 23.23 163 SER A CA 1
ATOM 1263 C C . SER A 1 163 ? -31.016 -13.547 -49.188 1 23.23 163 SER A C 1
ATOM 1265 O O . SER A 1 163 ? -31.5 -12.734 -48.375 1 23.23 163 SER A O 1
ATOM 1267 N N . MET B 1 1 ? -43.656 17.234 26.062 1 25.84 1 MET B N 1
ATOM 1268 C CA . MET B 1 1 ? -43.312 16.078 25.234 1 25.84 1 MET B CA 1
ATOM 1269 C C . MET B 1 1 ? -41.969 16.281 24.578 1 25.84 1 MET B C 1
ATOM 1271 O O . MET B 1 1 ? -41.812 17.188 23.734 1 25.84 1 MET B O 1
ATOM 1275 N N . LYS B 1 2 ? -40.906 16.203 25.359 1 32.06 2 LYS B N 1
ATOM 1276 C CA . LYS B 1 2 ? -39.531 16.438 24.875 1 32.06 2 LYS B CA 1
ATOM 1277 C C . LYS B 1 2 ? -39.25 15.602 23.641 1 32.06 2 LYS B C 1
ATOM 1279 O O . LYS B 1 2 ? -39.375 14.375 23.656 1 32.06 2 LYS B O 1
ATOM 1284 N N . GLY B 1 3 ? -39.75 15.977 22.438 1 33.31 3 GLY B N 1
ATOM 1285 C CA . GLY B 1 3 ? -39.562 15.203 21.219 1 33.31 3 GLY B CA 1
ATOM 1286 C C . GLY B 1 3 ? -38.219 14.523 21.125 1 33.31 3 GLY B C 1
ATOM 1287 O O . GLY B 1 3 ? -37.188 15.148 21.359 1 33.31 3 GLY B O 1
ATOM 1288 N N . THR B 1 4 ? -38.094 13.336 21.516 1 38.47 4 THR B N 1
ATOM 1289 C CA . THR B 1 4 ? -36.969 12.43 21.359 1 38.47 4 THR B CA 1
ATOM 1290 C C . THR B 1 4 ? -36.344 12.57 19.969 1 38.47 4 THR B C 1
ATOM 1292 O O . THR B 1 4 ? -36.875 12.094 18.984 1 38.47 4 THR B O 1
ATOM 1295 N N . ARG B 1 5 ? -36 13.75 19.531 1 41 5 ARG B N 1
ATOM 1296 C CA . ARG B 1 5 ? -35.25 13.891 18.281 1 41 5 ARG B CA 1
ATOM 1297 C C . ARG B 1 5 ? -34.312 12.703 18.078 1 41 5 ARG B C 1
ATOM 1299 O O . ARG B 1 5 ? -33.562 12.328 18.969 1 41 5 ARG B O 1
ATOM 1306 N N . SER B 1 6 ? -34.594 11.641 17.531 1 44.34 6 SER B N 1
ATOM 1307 C CA . SER B 1 6 ? -33.812 10.484 17.078 1 44.34 6 SER B CA 1
ATOM 1308 C C . SER B 1 6 ? -32.375 10.875 16.734 1 44.34 6 SER B C 1
ATOM 1310 O O . SER B 1 6 ? -32.125 11.492 15.695 1 44.34 6 SER B O 1
ATOM 1312 N N . SER B 1 7 ? -31.516 11.516 17.422 1 48.84 7 SER B N 1
ATOM 1313 C CA . SER B 1 7 ? -30.156 12.031 17.344 1 48.84 7 SER B CA 1
ATOM 1314 C C . SER B 1 7 ? -29.234 11.047 16.641 1 48.84 7 SER B C 1
ATOM 1316 O O . SER B 1 7 ? -28.891 10 17.188 1 48.84 7 SER B O 1
ATOM 1318 N N . SER B 1 8 ? -29.438 10.711 15.367 1 64.38 8 SER B N 1
ATOM 1319 C CA . SER B 1 8 ? -28.609 9.773 14.617 1 64.38 8 SER B CA 1
ATOM 1320 C C . SER B 1 8 ? -27.141 9.891 15.023 1 64.38 8 SER B C 1
ATOM 1322 O O . SER B 1 8 ? -26.641 10.992 15.25 1 64.38 8 SER B O 1
ATOM 1324 N N . SER B 1 9 ? -26.547 8.938 15.695 1 84.81 9 SER B N 1
ATOM 1325 C CA . SER B 1 9 ? -25.188 8.836 16.219 1 84.81 9 SER B CA 1
ATOM 1326 C C . SER B 1 9 ? -24.172 9.367 15.219 1 84.81 9 SER B C 1
ATOM 1328 O O . SER B 1 9 ? -24.266 9.086 14.016 1 84.81 9 SER B O 1
ATOM 1330 N N . PRO B 1 10 ? -23.422 10.453 15.633 1 94.38 10 PRO B N 1
ATOM 1331 C CA . PRO B 1 10 ? -22.359 10.953 14.758 1 94.38 10 PRO B CA 1
ATOM 1332 C C . PRO B 1 10 ? -21.516 9.836 14.156 1 94.38 10 PRO B C 1
ATOM 1334 O O . PRO B 1 10 ? -21.438 8.742 14.727 1 94.38 10 PRO B O 1
ATOM 1337 N N . CYS B 1 11 ? -21.078 10.008 13.008 1 97.44 11 CYS B N 1
ATOM 1338 C CA . CYS B 1 11 ? -20.172 9.016 12.422 1 97.44 11 CYS B CA 1
ATOM 1339 C C . CYS B 1 11 ? -18.891 8.898 13.227 1 97.44 11 CYS B C 1
ATOM 1341 O O . CYS B 1 11 ? -18.641 9.711 14.125 1 97.44 11 CYS B O 1
ATOM 1343 N N . ALA B 1 12 ? -18.125 7.973 13 1 98.19 12 ALA B N 1
ATOM 1344 C CA . ALA B 1 12 ? -16.891 7.699 13.758 1 98.19 12 ALA B CA 1
ATOM 1345 C C . ALA B 1 12 ? -15.891 8.836 13.602 1 98.19 12 ALA B C 1
ATOM 1347 O O . ALA B 1 12 ? -15.164 9.164 14.547 1 98.19 12 ALA B O 1
ATOM 1348 N N . ALA B 1 13 ? -15.867 9.461 12.43 1 98.38 13 ALA B N 1
ATOM 1349 C CA . ALA B 1 13 ? -14.938 10.555 12.172 1 98.38 13 ALA B CA 1
ATOM 1350 C C . ALA B 1 13 ? -15.297 11.781 13.008 1 98.38 13 ALA B C 1
ATOM 1352 O O . ALA B 1 13 ? -14.438 12.367 13.672 1 98.38 13 ALA B O 1
ATOM 1353 N N . CYS B 1 14 ? -16.516 12.117 12.977 1 98.31 14 CYS B N 1
ATOM 1354 C CA . CYS B 1 14 ? -16.953 13.312 13.688 1 98.31 14 CYS B CA 1
ATOM 1355 C C . CYS B 1 14 ? -16.844 13.117 15.195 1 98.31 14 CYS B C 1
ATOM 1357 O O . CYS B 1 14 ? -16.516 14.055 15.922 1 98.31 14 CYS B O 1
ATOM 1359 N N . LYS B 1 15 ? -17.172 11.953 15.633 1 97.75 15 LYS B N 1
ATOM 1360 C CA . LYS B 1 15 ? -16.984 11.648 17.047 1 97.75 15 LYS B CA 1
ATOM 1361 C C . LYS B 1 15 ? -15.516 11.789 17.453 1 97.75 15 LYS B C 1
ATOM 1363 O O . LYS B 1 15 ? -15.211 12.383 18.484 1 97.75 15 LYS B O 1
ATOM 1368 N N . PHE B 1 16 ? -14.641 11.219 16.656 1 98.12 16 PHE B N 1
ATOM 1369 C CA . PHE B 1 16 ? -13.211 11.234 16.922 1 98.12 16 PHE B CA 1
ATOM 1370 C C . PHE B 1 16 ? -12.672 12.664 16.891 1 98.12 16 PHE B C 1
ATOM 1372 O O . PHE B 1 16 ? -11.828 13.031 17.703 1 98.12 16 PHE B O 1
ATOM 1379 N N . LEU B 1 17 ? -13.148 13.422 15.938 1 97.69 17 LEU B N 1
ATOM 1380 C CA . LEU B 1 17 ? -12.641 14.773 15.719 1 97.69 17 LEU B CA 1
ATOM 1381 C C . LEU B 1 17 ? -13.383 15.781 16.594 1 97.69 17 LEU B C 1
ATOM 1383 O O . LEU B 1 17 ? -13.086 16.969 16.562 1 97.69 17 LEU B O 1
ATOM 1387 N N . LYS B 1 18 ? -14.375 15.273 17.344 1 96.88 18 LYS B N 1
ATOM 1388 C CA . LYS B 1 18 ? -15.18 16.109 18.234 1 96.88 18 LYS B CA 1
ATOM 1389 C C . LYS B 1 18 ? -15.844 17.25 17.469 1 96.88 18 LYS B C 1
ATOM 1391 O O . LYS B 1 18 ? -15.742 18.422 17.875 1 96.88 18 LYS B O 1
ATOM 1396 N N . ARG B 1 19 ? -16.484 16.922 16.375 1 95.31 19 ARG B N 1
ATOM 1397 C CA . ARG B 1 19 ? -17.25 17.875 15.57 1 95.31 19 ARG B CA 1
ATOM 1398 C C . ARG B 1 19 ? -18.688 17.391 15.398 1 95.31 19 ARG B C 1
ATOM 1400 O O . ARG B 1 19 ? -18.984 16.219 15.602 1 95.31 19 ARG B O 1
ATOM 1407 N N . ARG B 1 20 ? -19.516 18.391 15.016 1 95.56 20 ARG B N 1
ATOM 1408 C CA . ARG B 1 20 ? -20.906 18.047 14.727 1 95.56 20 ARG B CA 1
ATOM 1409 C C . ARG B 1 20 ? -21.047 17.344 13.383 1 95.56 20 ARG B C 1
ATOM 1411 O O . ARG B 1 20 ? -20.578 17.859 12.359 1 95.56 20 ARG B O 1
ATOM 1418 N N . CYS B 1 21 ? -21.656 16.219 13.461 1 96.88 21 CYS B N 1
ATOM 1419 C CA . CYS B 1 21 ? -21.859 15.43 12.25 1 96.88 21 CYS B CA 1
ATOM 1420 C C . CYS B 1 21 ? -23.094 15.906 11.492 1 96.88 21 CYS B C 1
ATOM 1422 O O . CYS B 1 21 ? -24.219 15.773 11.984 1 96.88 21 CYS B O 1
ATOM 1424 N N . THR B 1 22 ? -23.016 16.484 10.336 1 95.81 22 THR B N 1
ATOM 1425 C CA . THR B 1 22 ? -24.109 17.062 9.547 1 95.81 22 THR B CA 1
ATOM 1426 C C . THR B 1 22 ? -24.531 16.094 8.438 1 95.81 22 THR B C 1
ATOM 1428 O O . THR B 1 22 ? -23.812 15.133 8.141 1 95.81 22 THR B O 1
ATOM 1431 N N . PRO B 1 23 ? -25.672 16.234 7.832 1 93.75 23 PRO B N 1
ATOM 1432 C CA . PRO B 1 23 ? -26.141 15.359 6.75 1 93.75 23 PRO B CA 1
ATOM 1433 C C . PRO B 1 23 ? -25.203 15.367 5.539 1 93.75 23 PRO B C 1
ATOM 1435 O O . PRO B 1 23 ? -25.188 14.406 4.762 1 93.75 23 PRO B O 1
ATOM 1438 N N . ASP B 1 24 ? -24.359 16.328 5.391 1 94.19 24 ASP B N 1
ATOM 1439 C CA . ASP B 1 24 ? -23.453 16.453 4.25 1 94.19 24 ASP B CA 1
ATOM 1440 C C . ASP B 1 24 ? -22.047 15.992 4.613 1 94.19 24 ASP B C 1
ATOM 1442 O O . ASP B 1 24 ? -21.094 16.234 3.863 1 94.19 24 ASP B O 1
ATOM 1446 N N . CYS B 1 25 ? -21.938 15.336 5.695 1 96.62 25 CYS B N 1
ATOM 1447 C CA . CYS B 1 25 ? -20.625 14.898 6.156 1 96.62 25 CYS B CA 1
ATOM 1448 C C . CYS B 1 25 ? -19.984 13.953 5.152 1 96.62 25 CYS B C 1
ATOM 1450 O O . CYS B 1 25 ? -20.562 12.922 4.812 1 96.62 25 CYS B O 1
ATOM 1452 N N . THR B 1 26 ? -18.766 14.273 4.766 1 95.62 26 THR B N 1
ATOM 1453 C CA . THR B 1 26 ? -18.031 13.523 3.752 1 95.62 26 THR B CA 1
ATOM 1454 C C . THR B 1 26 ? -17.625 12.148 4.281 1 95.62 26 THR B C 1
ATOM 1456 O O . THR B 1 26 ? -17.438 11.211 3.506 1 95.62 26 THR B O 1
ATOM 1459 N N . PHE B 1 27 ? -17.609 12 5.582 1 97.81 27 PHE B N 1
ATOM 1460 C CA . PHE B 1 27 ? -17.078 10.789 6.195 1 97.81 27 PHE B CA 1
ATOM 1461 C C . PHE B 1 27 ? -18.188 9.844 6.609 1 97.81 27 PHE B C 1
ATOM 1463 O O . PHE B 1 27 ? -18 8.625 6.684 1 97.81 27 PHE B O 1
ATOM 1470 N N . ALA B 1 28 ? -19.375 10.328 6.816 1 97.31 28 ALA B N 1
ATOM 1471 C CA . ALA B 1 28 ? -20.469 9.602 7.445 1 97.31 28 ALA B CA 1
ATOM 1472 C C . ALA B 1 28 ? -20.797 8.32 6.676 1 97.31 28 ALA B C 1
ATOM 1474 O O . ALA B 1 28 ? -21 7.266 7.277 1 97.31 28 ALA B O 1
ATOM 1475 N N . PRO B 1 29 ? -20.797 8.328 5.363 1 96.5 29 PRO B N 1
ATOM 1476 C CA . PRO B 1 29 ? -21.156 7.105 4.637 1 96.5 29 PRO B CA 1
ATOM 1477 C C . PRO B 1 29 ? -20.094 6.016 4.773 1 96.5 29 PRO B C 1
ATOM 1479 O O . PRO B 1 29 ? -20.375 4.836 4.562 1 96.5 29 PRO B O 1
ATOM 1482 N N . TYR B 1 30 ? -18.891 6.41 5.211 1 97.44 30 TYR B N 1
ATOM 1483 C CA . TYR B 1 30 ? -17.797 5.473 5.051 1 97.44 30 TYR B CA 1
ATOM 1484 C C . TYR B 1 30 ? -17.203 5.082 6.402 1 97.44 30 TYR B C 1
ATOM 1486 O O . TYR B 1 30 ? -16.516 4.066 6.52 1 97.44 30 TYR B O 1
ATOM 1494 N N . PHE B 1 31 ? -17.438 5.918 7.383 1 98.12 31 PHE B N 1
ATOM 1495 C CA . PHE B 1 31 ? -16.922 5.684 8.727 1 98.12 31 PHE B CA 1
ATOM 1496 C C . PHE B 1 31 ? -18.062 5.605 9.734 1 98.12 31 PHE B C 1
ATOM 1498 O O . PHE B 1 31 ? -18.375 6.594 10.398 1 98.12 31 PHE B O 1
ATOM 1505 N N . ARG B 1 32 ? -18.484 4.449 9.898 1 96.62 32 ARG B N 1
ATOM 1506 C CA . ARG B 1 32 ? -19.656 4.199 10.719 1 96.62 32 ARG B CA 1
ATOM 1507 C C . ARG B 1 32 ? -19.312 4.289 12.203 1 96.62 32 ARG B C 1
ATOM 1509 O O . ARG B 1 32 ? -18.188 3.992 12.609 1 96.62 32 ARG B O 1
ATOM 1516 N N . SER B 1 33 ? -20.25 4.586 12.984 1 95.62 33 SER B N 1
ATOM 1517 C CA . SER B 1 33 ? -20.062 4.785 14.414 1 95.62 33 SER B CA 1
ATOM 1518 C C . SER B 1 33 ? -19.672 3.486 15.109 1 95.62 33 SER B C 1
ATOM 1520 O O . SER B 1 33 ? -19 3.506 16.141 1 95.62 33 SER B O 1
ATOM 1522 N N . ASP B 1 34 ? -20.031 2.436 14.516 1 94.88 34 ASP B N 1
ATOM 1523 C CA . ASP B 1 34 ? -19.766 1.148 15.148 1 94.88 34 ASP B CA 1
ATOM 1524 C C . ASP B 1 34 ? -18.359 0.652 14.805 1 94.88 34 ASP B C 1
ATOM 1526 O O . ASP B 1 34 ? -17.906 -0.361 15.336 1 94.88 34 ASP B O 1
ATOM 1530 N N . GLU B 1 35 ? -17.609 1.301 13.914 1 95.31 35 GLU B N 1
ATOM 1531 C CA . GLU B 1 35 ? -16.234 0.962 13.562 1 95.31 35 GLU B CA 1
ATOM 1532 C C . GLU B 1 35 ? -15.297 2.131 13.828 1 95.31 35 GLU B C 1
ATOM 1534 O O . GLU B 1 35 ? -14.625 2.619 12.914 1 95.31 35 GLU B O 1
ATOM 1539 N N . PRO B 1 36 ? -15.211 2.523 15.055 1 97.06 36 PRO B N 1
ATOM 1540 C CA . PRO B 1 36 ? -14.43 3.725 15.375 1 97.06 36 PRO B CA 1
ATOM 1541 C C . PRO B 1 36 ? -12.945 3.57 15.047 1 97.06 36 PRO B C 1
ATOM 1543 O O . PRO B 1 36 ? -12.281 4.555 14.719 1 97.06 36 PRO B O 1
ATOM 1546 N N . GLN B 1 37 ? -12.43 2.371 15.07 1 97.88 37 GLN B N 1
ATOM 1547 C CA . GLN B 1 37 ? -11.008 2.15 14.836 1 97.88 37 GLN B CA 1
ATOM 1548 C C . GLN B 1 37 ? -10.641 2.404 13.375 1 97.88 37 GLN B C 1
ATOM 1550 O O . GLN B 1 37 ? -9.516 2.814 13.07 1 97.88 37 GLN B O 1
ATOM 1555 N N . LYS B 1 38 ? -11.602 2.15 12.5 1 97.75 38 LYS B N 1
ATOM 1556 C CA . LYS B 1 38 ? -11.32 2.346 11.078 1 97.75 38 LYS B CA 1
ATOM 1557 C C . LYS B 1 38 ? -10.883 3.781 10.797 1 97.75 38 LYS B C 1
ATOM 1559 O O . LYS B 1 38 ? -9.852 4.008 10.156 1 97.75 38 LYS B O 1
ATOM 1564 N N . PHE B 1 39 ? -11.664 4.734 11.312 1 98.31 39 PHE B N 1
ATOM 1565 C CA . PHE B 1 39 ? -11.297 6.125 11.078 1 98.31 39 PHE B CA 1
ATOM 1566 C C . PHE B 1 39 ? -10.047 6.492 11.867 1 98.31 39 PHE B C 1
ATOM 1568 O O . PHE B 1 39 ? -9.18 7.211 11.359 1 98.31 39 PHE B O 1
ATOM 1575 N N . ALA B 1 40 ? -9.961 6.023 13.062 1 98.56 40 ALA B N 1
ATOM 1576 C CA . ALA B 1 40 ? -8.797 6.332 13.898 1 98.56 40 ALA B CA 1
ATOM 1577 C C . ALA B 1 40 ? -7.504 5.918 13.203 1 98.56 40 ALA B C 1
ATOM 1579 O O . ALA B 1 40 ? -6.52 6.664 13.211 1 98.56 40 ALA B O 1
ATOM 1580 N N . ASN B 1 41 ? -7.508 4.738 12.641 1 98.38 41 ASN B N 1
ATOM 1581 C CA . ASN B 1 41 ? -6.332 4.23 11.938 1 98.38 41 ASN B CA 1
ATOM 1582 C C . ASN B 1 41 ? -6.012 5.07 10.703 1 98.38 41 ASN B C 1
ATOM 1584 O O . ASN B 1 41 ? -4.855 5.441 10.484 1 98.38 41 ASN B O 1
ATOM 1588 N N . VAL B 1 42 ? -7.051 5.375 9.953 1 98.62 42 VAL B N 1
ATOM 1589 C CA . VAL B 1 42 ? -6.879 6.145 8.727 1 98.62 42 VAL B CA 1
ATOM 1590 C C . VAL B 1 42 ? -6.375 7.547 9.062 1 98.62 42 VAL B C 1
ATOM 1592 O O . VAL B 1 42 ? -5.48 8.07 8.391 1 98.62 42 VAL B O 1
ATOM 1595 N N . HIS B 1 43 ? -6.902 8.078 10.109 1 98.38 43 HIS B N 1
ATOM 1596 C CA . HIS B 1 43 ? -6.504 9.414 10.539 1 98.38 43 HIS B CA 1
ATOM 1597 C C . HIS B 1 43 ? -5.047 9.438 10.992 1 98.38 43 HIS B C 1
ATOM 1599 O O . HIS B 1 43 ? -4.328 10.398 10.719 1 98.38 43 HIS B O 1
ATOM 1605 N N . LYS B 1 44 ? -4.66 8.453 11.688 1 97.75 44 LYS B N 1
ATOM 1606 C CA . LYS B 1 44 ? -3.297 8.391 12.211 1 97.75 44 LYS B CA 1
ATOM 1607 C C . LYS B 1 44 ? -2.273 8.367 11.078 1 97.75 44 LYS B C 1
ATOM 1609 O O . LYS B 1 44 ? -1.188 8.938 11.203 1 97.75 44 LYS B O 1
ATOM 1614 N N . VAL B 1 45 ? -2.604 7.777 9.992 1 98.44 45 VAL B N 1
ATOM 1615 C CA . VAL B 1 45 ? -1.631 7.539 8.93 1 98.44 45 VAL B CA 1
ATOM 1616 C C . VAL B 1 45 ? -1.747 8.633 7.867 1 98.44 45 VAL B C 1
ATOM 1618 O O . VAL B 1 45 ? -0.736 9.141 7.379 1 98.44 45 VAL B O 1
ATOM 1621 N N . PHE B 1 46 ? -2.965 9.078 7.555 1 98.19 46 PHE B N 1
ATOM 1622 C CA . PHE B 1 46 ? -3.154 9.945 6.398 1 98.19 46 PHE B CA 1
ATOM 1623 C C . PHE B 1 46 ? -3.584 11.344 6.84 1 98.19 46 PHE B C 1
ATOM 1625 O O . PHE B 1 46 ? -3.336 12.32 6.137 1 98.19 46 PHE B O 1
ATOM 1632 N N . GLY B 1 47 ? -4.297 11.406 7.957 1 97.56 47 GLY B N 1
ATOM 1633 C CA . GLY B 1 47 ? -4.902 12.672 8.352 1 97.56 47 GLY B CA 1
ATOM 1634 C C . GLY B 1 47 ? -6.238 12.93 7.688 1 97.56 47 GLY B C 1
ATOM 1635 O O . GLY B 1 47 ? -6.477 12.477 6.562 1 97.56 47 GLY B O 1
ATOM 1636 N N . ALA B 1 48 ? -7.078 13.656 8.375 1 97.25 48 ALA B N 1
ATOM 1637 C CA . ALA B 1 48 ? -8.438 13.922 7.914 1 97.25 48 ALA B CA 1
ATOM 1638 C C . ALA B 1 48 ? -8.43 14.773 6.648 1 97.25 48 ALA B C 1
ATOM 1640 O O . ALA B 1 48 ? -9.203 14.531 5.723 1 97.25 48 ALA B O 1
ATOM 1641 N N . SER B 1 49 ? -7.539 15.727 6.566 1 95.94 49 SER B N 1
ATOM 1642 C CA . SER B 1 49 ? -7.488 16.625 5.426 1 95.94 49 SER B CA 1
ATOM 1643 C C . SER B 1 49 ? -7.078 15.898 4.156 1 95.94 49 SER B C 1
ATOM 1645 O O . SER B 1 49 ? -7.699 16.062 3.105 1 95.94 49 SER B O 1
ATOM 1647 N N . ASN B 1 50 ? -6.109 15.094 4.293 1 96.94 50 ASN B N 1
ATOM 1648 C CA . ASN B 1 50 ? -5.625 14.375 3.121 1 96.94 50 ASN B CA 1
ATOM 1649 C C . ASN B 1 50 ? -6.637 13.336 2.648 1 96.94 50 ASN B C 1
ATOM 1651 O O . ASN B 1 50 ? -6.797 13.117 1.446 1 96.94 50 ASN B O 1
ATOM 1655 N N . VAL B 1 51 ? -7.324 12.711 3.596 1 97.94 51 VAL B N 1
ATOM 1656 C CA . VAL B 1 51 ? -8.367 11.758 3.24 1 97.94 51 VAL B CA 1
ATOM 1657 C C . VAL B 1 51 ? -9.484 12.469 2.473 1 97.94 51 VAL B C 1
ATOM 1659 O O . VAL B 1 51 ? -9.961 11.969 1.456 1 97.94 51 VAL B O 1
ATOM 1662 N N . THR B 1 52 ? -9.859 13.625 2.918 1 97.75 52 THR B N 1
ATOM 1663 C CA . THR B 1 52 ? -10.891 14.406 2.242 1 97.75 52 THR B CA 1
ATOM 1664 C C . THR B 1 52 ? -10.453 14.766 0.824 1 97.75 52 THR B C 1
ATOM 1666 O O . THR B 1 52 ? -11.242 14.664 -0.117 1 97.75 52 THR B O 1
ATOM 1669 N N . LYS B 1 53 ? -9.211 15.164 0.697 1 97.44 53 LYS B N 1
ATOM 1670 C CA . LYS B 1 53 ? -8.68 15.508 -0.621 1 97.44 53 LYS B CA 1
ATOM 1671 C C . LYS B 1 53 ? -8.75 14.305 -1.565 1 97.44 53 LYS B C 1
ATOM 1673 O O . LYS B 1 53 ? -9.172 14.445 -2.717 1 97.44 53 LYS B O 1
ATOM 1678 N N . ILE B 1 54 ? -8.383 13.141 -1.071 1 97.19 54 ILE B N 1
ATOM 1679 C CA . ILE B 1 54 ? -8.391 11.922 -1.88 1 97.19 54 ILE B CA 1
ATOM 1680 C C . ILE B 1 54 ? -9.82 11.586 -2.287 1 97.19 54 ILE B C 1
ATOM 1682 O O . ILE B 1 54 ? -10.086 11.266 -3.451 1 97.19 54 ILE B O 1
ATOM 1686 N N . LEU B 1 55 ? -10.766 11.703 -1.349 1 97.5 55 LEU B N 1
ATOM 1687 C CA . LEU B 1 55 ? -12.164 11.359 -1.617 1 97.5 55 LEU B CA 1
ATOM 1688 C C . LEU B 1 55 ? -12.773 12.336 -2.619 1 97.5 55 LEU B C 1
ATOM 1690 O O . LEU B 1 55 ? -13.625 11.953 -3.428 1 97.5 55 LEU B O 1
ATOM 1694 N N . ASN B 1 56 ? -12.273 13.547 -2.605 1 96.56 56 ASN B N 1
ATOM 1695 C CA . ASN B 1 56 ? -12.781 14.555 -3.535 1 96.56 56 ASN B CA 1
ATOM 1696 C C . ASN B 1 56 ? -12.258 14.32 -4.949 1 96.56 56 ASN B C 1
ATOM 1698 O O . ASN B 1 56 ? -12.828 14.828 -5.918 1 96.56 56 ASN B O 1
ATOM 1702 N N . GL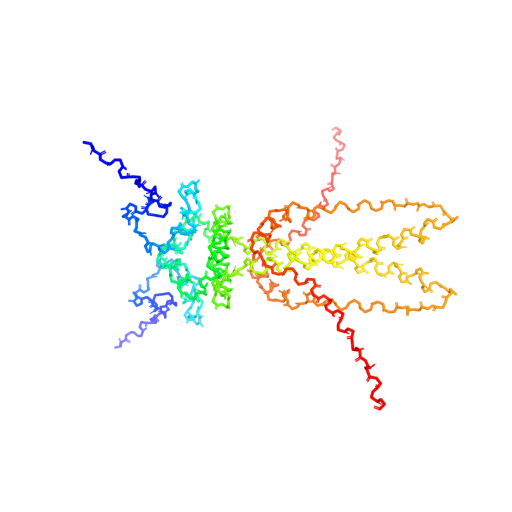U B 1 57 ? -11.211 13.531 -5.043 1 95.62 57 GLU B N 1
ATOM 1703 C CA . GLU B 1 57 ? -10.602 13.281 -6.344 1 95.62 57 GLU B CA 1
ATOM 1704 C C . GLU B 1 57 ? -11.195 12.039 -7 1 95.62 57 GLU B C 1
ATOM 1706 O O . GLU B 1 57 ? -10.992 11.797 -8.195 1 95.62 57 GLU B O 1
ATOM 1711 N N . VAL B 1 58 ? -11.992 11.312 -6.293 1 97.31 58 VAL B N 1
ATOM 1712 C CA . VAL B 1 58 ? -12.5 10.047 -6.824 1 97.31 58 VAL B CA 1
ATOM 1713 C C . VAL B 1 58 ? -14.016 10.133 -6.996 1 97.31 58 VAL B C 1
ATOM 1715 O O . VAL B 1 58 ? -14.695 10.828 -6.238 1 97.31 58 VAL B O 1
ATOM 1718 N N . PRO B 1 59 ? -14.555 9.461 -8.047 1 96.88 59 PRO B N 1
ATOM 1719 C CA . PRO B 1 59 ? -16.016 9.438 -8.203 1 96.88 59 PRO B CA 1
ATOM 1720 C C . PRO B 1 59 ? -16.719 8.867 -6.98 1 96.88 59 PRO B C 1
ATOM 1722 O O . PRO B 1 59 ? -16.203 7.98 -6.305 1 96.88 59 PRO B O 1
ATOM 1725 N N . LEU B 1 60 ? -17.938 9.391 -6.77 1 96.44 60 LEU B N 1
ATOM 1726 C CA . LEU B 1 60 ? -18.734 9.047 -5.59 1 96.44 60 LEU B CA 1
ATOM 1727 C C . LEU B 1 60 ? -18.891 7.539 -5.461 1 96.44 60 LEU B C 1
ATOM 1729 O O . LEU B 1 60 ? -18.828 7 -4.352 1 96.44 60 LEU B O 1
ATOM 1733 N N . GLU B 1 61 ? -19.031 6.844 -6.551 1 96.56 61 GLU B N 1
ATOM 1734 C CA . GLU B 1 61 ? -19.328 5.414 -6.555 1 96.56 61 GLU B CA 1
ATOM 1735 C C . GLU B 1 61 ? -18.109 4.598 -6.145 1 96.56 61 GLU B C 1
ATOM 1737 O O . GLU B 1 61 ? -18.234 3.43 -5.773 1 96.56 61 GLU B O 1
ATOM 1742 N N . LEU B 1 62 ? -16.922 5.293 -6.168 1 97.38 62 LEU B N 1
ATOM 1743 C CA . LEU B 1 62 ? -15.688 4.562 -5.871 1 97.38 62 LEU B CA 1
ATOM 1744 C C . LEU B 1 62 ? -15.141 4.965 -4.504 1 97.38 62 LEU B C 1
ATOM 1746 O O . LEU B 1 62 ? -14.125 4.426 -4.062 1 97.38 62 LEU B O 1
ATOM 1750 N N . ARG B 1 63 ? -15.797 5.832 -3.795 1 97.75 63 ARG B N 1
ATOM 1751 C CA . ARG B 1 63 ? -15.289 6.379 -2.541 1 97.75 63 ARG B CA 1
ATOM 1752 C C . ARG B 1 63 ? -15.234 5.312 -1.456 1 97.75 63 ARG B C 1
ATOM 1754 O O . ARG B 1 63 ? -14.328 5.312 -0.62 1 97.75 63 ARG B O 1
ATOM 1761 N N . ARG B 1 64 ? -16.203 4.453 -1.526 1 95.81 64 ARG B N 1
ATOM 1762 C CA . ARG B 1 64 ? -16.172 3.377 -0.543 1 95.81 64 ARG B CA 1
ATOM 1763 C C . ARG B 1 64 ? -14.938 2.504 -0.722 1 95.81 64 ARG B C 1
ATOM 1765 O O . ARG B 1 64 ? -14.258 2.17 0.253 1 95.81 64 ARG B O 1
ATOM 1772 N N . ASP B 1 65 ? -14.609 2.219 -1.966 1 94.94 65 ASP B N 1
ATOM 1773 C CA . ASP B 1 65 ? -13.414 1.432 -2.254 1 94.94 65 ASP B CA 1
ATOM 1774 C C . ASP B 1 65 ? -12.148 2.186 -1.847 1 94.94 65 ASP B C 1
ATOM 1776 O O . ASP B 1 65 ? -11.203 1.588 -1.328 1 94.94 65 ASP B O 1
ATOM 1780 N N . ALA B 1 66 ? -12.148 3.4 -2.104 1 97.88 66 ALA B N 1
ATOM 1781 C CA . ALA B 1 66 ? -10.992 4.219 -1.732 1 97.88 66 ALA B CA 1
ATOM 1782 C C . ALA B 1 66 ? -10.789 4.227 -0.22 1 97.88 66 ALA B C 1
ATOM 1784 O O . ALA B 1 66 ? -9.672 4.047 0.261 1 97.88 66 ALA B O 1
ATOM 1785 N N . VAL B 1 67 ? -11.875 4.363 0.525 1 98.12 67 VAL B N 1
ATOM 1786 C CA . VAL B 1 67 ? -11.797 4.398 1.981 1 98.12 67 VAL B CA 1
ATOM 1787 C C . VAL B 1 67 ? -11.32 3.049 2.508 1 98.12 67 VAL B C 1
ATOM 1789 O O . VAL B 1 67 ? -10.492 2.988 3.418 1 98.12 67 VAL B O 1
ATOM 1792 N N . ASP B 1 68 ? -11.797 2.029 1.883 1 96.38 68 ASP B N 1
ATOM 1793 C CA . ASP B 1 68 ? -11.406 0.696 2.33 1 96.38 68 ASP B CA 1
ATOM 1794 C C . ASP B 1 68 ? -9.93 0.43 2.037 1 96.38 68 ASP B C 1
ATOM 1796 O O . ASP B 1 68 ? -9.234 -0.196 2.84 1 96.38 68 ASP B O 1
ATOM 1800 N N . SER B 1 69 ? -9.461 0.861 0.929 1 97.81 69 SER B N 1
ATOM 1801 C CA . SER B 1 69 ? -8.047 0.702 0.595 1 97.81 69 SER B CA 1
ATOM 1802 C C . SER B 1 69 ? -7.164 1.564 1.492 1 97.81 69 SER B C 1
ATOM 1804 O O . SER B 1 69 ? -6.074 1.147 1.887 1 97.81 69 SER B O 1
ATOM 1806 N N . LEU B 1 70 ? -7.664 2.736 1.825 1 98.38 70 LEU B N 1
ATOM 1807 C CA . LEU B 1 70 ? -6.945 3.582 2.773 1 98.38 70 LEU B CA 1
ATOM 1808 C C . LEU B 1 70 ? -6.871 2.918 4.145 1 98.38 70 LEU B C 1
ATOM 1810 O O . LEU B 1 70 ? -5.828 2.951 4.801 1 98.38 70 LEU B O 1
ATOM 1814 N N . ALA B 1 71 ? -7.977 2.336 4.492 1 98 71 ALA B N 1
ATOM 1815 C CA . ALA B 1 71 ? -8.023 1.653 5.781 1 98 71 ALA B CA 1
ATOM 1816 C C . ALA B 1 71 ? -7.074 0.457 5.801 1 98 71 ALA B C 1
ATOM 1818 O O . ALA B 1 71 ? -6.422 0.192 6.812 1 98 71 ALA B O 1
ATOM 1819 N N . TYR B 1 72 ? -7 -0.243 4.734 1 97.25 72 TYR B N 1
ATOM 1820 C CA . TYR B 1 72 ? -6.098 -1.382 4.629 1 97.25 72 TYR B CA 1
ATOM 1821 C C . TYR B 1 72 ? -4.645 -0.942 4.789 1 97.25 72 TYR B C 1
ATOM 1823 O O . TYR B 1 72 ? -3.883 -1.557 5.535 1 97.25 72 TYR B O 1
ATOM 1831 N N . GLU B 1 73 ? -4.262 0.138 4.07 1 97.94 73 GLU B N 1
ATOM 1832 C CA . GLU B 1 73 ? -2.912 0.675 4.199 1 97.94 73 GLU B CA 1
ATOM 1833 C C . GLU B 1 73 ? -2.646 1.172 5.617 1 97.94 73 GLU B C 1
ATOM 1835 O O . GLU B 1 73 ? -1.562 0.961 6.164 1 97.94 73 GLU B O 1
ATOM 1840 N N . ALA B 1 74 ? -3.619 1.801 6.16 1 98.5 74 ALA B N 1
ATOM 1841 C CA . ALA B 1 74 ? -3.447 2.307 7.52 1 98.5 74 ALA B CA 1
ATOM 1842 C C . ALA B 1 74 ? -3.18 1.168 8.5 1 98.5 74 ALA B C 1
ATOM 1844 O O . ALA B 1 74 ? -2.258 1.246 9.312 1 98.5 74 ALA B O 1
ATOM 1845 N N . GLU B 1 75 ? -3.939 0.162 8.375 1 96.94 75 GLU B N 1
ATOM 1846 C CA . GLU B 1 75 ? -3.768 -0.99 9.258 1 96.94 75 GLU B CA 1
ATOM 1847 C C . GLU B 1 75 ? -2.414 -1.658 9.031 1 96.94 75 GLU B C 1
ATOM 1849 O O . GLU B 1 75 ? -1.749 -2.061 9.992 1 96.94 75 GLU B O 1
ATOM 1854 N N . ALA B 1 76 ? -2.033 -1.798 7.824 1 96.25 76 ALA B N 1
ATOM 1855 C CA . ALA B 1 76 ? -0.74 -2.395 7.5 1 96.25 76 ALA B CA 1
ATOM 1856 C C . ALA B 1 76 ? 0.404 -1.592 8.117 1 96.25 76 ALA B C 1
ATOM 1858 O O . ALA B 1 76 ? 1.363 -2.166 8.633 1 96.25 76 ALA B O 1
ATOM 1859 N N . ARG B 1 77 ? 0.288 -0.255 8.062 1 97.44 77 ARG B N 1
ATOM 1860 C CA . ARG B 1 77 ? 1.354 0.604 8.562 1 97.44 77 ARG B CA 1
ATOM 1861 C C . ARG B 1 77 ? 1.381 0.609 10.094 1 97.44 77 ARG B C 1
ATOM 1863 O O . ARG B 1 77 ? 2.443 0.749 10.695 1 97.44 77 ARG B O 1
ATOM 1870 N N . LEU B 1 78 ? 0.212 0.458 10.68 1 97.44 78 LEU B N 1
ATOM 1871 C CA . LEU B 1 78 ? 0.177 0.385 12.141 1 97.44 78 LEU B CA 1
ATOM 1872 C C . LEU B 1 78 ? 0.788 -0.923 12.633 1 97.44 78 LEU B C 1
ATOM 1874 O O . LEU B 1 78 ? 1.395 -0.965 13.703 1 97.44 78 LEU B O 1
ATOM 1878 N N . ARG B 1 79 ? 0.69 -1.97 11.859 1 96.31 79 ARG B N 1
ATOM 1879 C CA . ARG B 1 79 ? 1.303 -3.254 12.18 1 96.31 79 ARG B CA 1
ATOM 1880 C C . ARG B 1 79 ? 2.791 -3.25 11.844 1 96.31 79 ARG B C 1
ATOM 1882 O O . ARG B 1 79 ? 3.602 -3.795 12.602 1 96.31 79 ARG B O 1
ATOM 1889 N N . ASP B 1 80 ? 3.111 -2.617 10.758 1 96 80 ASP B N 1
ATOM 1890 C CA . ASP B 1 80 ? 4.473 -2.492 10.242 1 96 80 ASP B CA 1
ATOM 1891 C C . ASP B 1 80 ? 4.742 -1.077 9.734 1 96 80 ASP B C 1
ATOM 1893 O O . ASP B 1 80 ? 4.57 -0.795 8.547 1 96 80 ASP B O 1
ATOM 1897 N N . PRO B 1 81 ? 5.219 -0.254 10.555 1 97.44 81 PRO B N 1
ATOM 1898 C CA . PRO B 1 81 ? 5.387 1.151 10.18 1 97.44 81 PRO B CA 1
ATOM 1899 C C . PRO B 1 81 ? 6.453 1.349 9.102 1 97.44 81 PRO B C 1
ATOM 1901 O O . PRO B 1 81 ? 6.5 2.402 8.461 1 97.44 81 PRO B O 1
ATOM 1904 N N . VAL B 1 82 ? 7.301 0.364 8.938 1 97.06 82 VAL B N 1
ATOM 1905 C CA . VAL B 1 82 ? 8.383 0.501 7.961 1 97.06 82 VAL B CA 1
ATOM 1906 C C . VAL B 1 82 ? 7.832 0.287 6.551 1 97.06 82 VAL B C 1
ATOM 1908 O O . VAL B 1 82 ? 8.031 1.122 5.668 1 97.06 82 VAL B O 1
ATOM 1911 N N . PHE B 1 83 ? 7.043 -0.699 6.34 1 95.75 83 PHE B N 1
ATOM 1912 C CA . PHE B 1 83 ? 6.793 -1.081 4.953 1 95.75 83 PHE B CA 1
ATOM 1913 C C . PHE B 1 83 ? 5.316 -0.917 4.605 1 95.75 83 PHE B C 1
ATOM 1915 O O . PHE B 1 83 ? 4.969 -0.687 3.445 1 95.75 83 PHE B O 1
ATOM 1922 N N . GLY B 1 84 ? 4.367 -1.059 5.535 1 96.69 84 GLY B N 1
ATOM 1923 C CA . GLY B 1 84 ? 2.957 -1.021 5.184 1 96.69 84 GLY B CA 1
ATOM 1924 C C . GLY B 1 84 ? 2.574 -2.061 4.145 1 96.69 84 GLY B C 1
ATOM 1925 O O . GLY B 1 84 ? 3.023 -3.207 4.211 1 96.69 84 GLY B O 1
ATOM 1926 N N . CYS B 1 85 ? 1.769 -1.646 3.227 1 95.94 85 CYS B N 1
ATOM 1927 C CA . CYS B 1 85 ? 1.298 -2.555 2.186 1 95.94 85 CYS B CA 1
ATOM 1928 C C . CYS B 1 85 ? 2.443 -2.984 1.278 1 95.94 85 CYS B C 1
ATOM 1930 O O . CYS B 1 85 ? 2.371 -4.031 0.634 1 95.94 85 CYS B O 1
ATOM 1932 N N . VAL B 1 86 ? 3.461 -2.189 1.243 1 95.25 86 VAL B N 1
ATOM 1933 C CA . VAL B 1 86 ? 4.621 -2.553 0.435 1 95.25 86 VAL B CA 1
ATOM 1934 C C . VAL B 1 86 ? 5.223 -3.857 0.954 1 95.25 86 VAL B C 1
ATOM 1936 O O . VAL B 1 86 ? 5.73 -4.668 0.175 1 95.25 86 VAL B O 1
ATOM 1939 N N . GLY B 1 87 ? 5.137 -4.027 2.275 1 93.88 87 GLY B N 1
ATOM 1940 C CA . GLY B 1 87 ? 5.539 -5.305 2.838 1 93.88 87 GLY B CA 1
ATOM 1941 C C . GLY B 1 87 ? 4.742 -6.473 2.293 1 93.88 87 GLY B C 1
ATOM 1942 O O . GLY B 1 87 ? 5.309 -7.523 1.974 1 93.88 87 GLY B O 1
ATOM 1943 N N . ASP B 1 88 ? 3.482 -6.32 2.186 1 92.69 88 ASP B N 1
ATOM 1944 C CA . ASP B 1 88 ? 2.617 -7.348 1.608 1 92.69 88 ASP B CA 1
ATOM 1945 C C . ASP B 1 88 ? 2.971 -7.605 0.146 1 92.69 88 ASP B C 1
ATOM 1947 O O . ASP B 1 88 ? 2.992 -8.75 -0.3 1 92.69 88 ASP B O 1
ATOM 1951 N N . ILE B 1 89 ? 3.139 -6.543 -0.538 1 93.12 89 ILE B N 1
ATOM 1952 C CA . ILE B 1 89 ? 3.514 -6.652 -1.943 1 93.12 89 ILE B CA 1
ATOM 1953 C C . ILE B 1 89 ? 4.801 -7.469 -2.072 1 93.12 89 ILE B C 1
ATOM 1955 O O . ILE B 1 89 ? 4.887 -8.375 -2.898 1 93.12 89 ILE B O 1
ATOM 1959 N N . SER B 1 90 ? 5.754 -7.137 -1.246 1 91.75 90 SER B N 1
ATOM 1960 C CA . SER B 1 90 ? 7.027 -7.844 -1.27 1 91.75 90 SER B CA 1
ATOM 1961 C C . SER B 1 90 ? 6.836 -9.336 -0.994 1 91.75 90 SER B C 1
ATOM 1963 O O . SER B 1 90 ? 7.426 -10.18 -1.672 1 91.75 90 SER B O 1
ATOM 1965 N N . LEU B 1 91 ? 6.121 -9.656 -0.025 1 91.56 91 LEU B N 1
ATOM 1966 C CA . LEU B 1 91 ? 5.859 -11.047 0.32 1 91.56 91 LEU B CA 1
ATOM 1967 C C . LEU B 1 91 ? 5.18 -11.773 -0.835 1 91.56 91 LEU B C 1
ATOM 1969 O O . LEU B 1 91 ? 5.562 -12.891 -1.183 1 91.56 91 LEU B O 1
ATOM 1973 N N . LEU B 1 92 ? 4.191 -11.109 -1.42 1 90.69 92 LEU B N 1
ATOM 1974 C CA . LEU B 1 92 ? 3.467 -11.711 -2.535 1 90.69 92 LEU B CA 1
ATOM 1975 C C . LEU B 1 92 ? 4.391 -11.93 -3.729 1 90.69 92 LEU B C 1
ATOM 1977 O O . LEU B 1 92 ? 4.305 -12.961 -4.406 1 90.69 92 LEU B O 1
ATOM 1981 N N . GLN B 1 93 ? 5.176 -10.969 -3.938 1 89.62 93 GLN B N 1
ATOM 1982 C CA . GLN B 1 93 ? 6.129 -11.094 -5.035 1 89.62 93 GLN B CA 1
ATOM 1983 C C . GLN B 1 93 ? 7.09 -12.258 -4.809 1 89.62 93 GLN B C 1
ATOM 1985 O O . GLN B 1 93 ? 7.402 -13 -5.738 1 89.62 93 GLN B O 1
ATOM 1990 N N . TRP B 1 94 ? 7.562 -12.469 -3.656 1 86.19 94 TRP B N 1
ATOM 1991 C CA . TRP B 1 94 ? 8.438 -13.586 -3.324 1 86.19 94 TRP B CA 1
ATOM 1992 C C . TRP B 1 94 ? 7.73 -14.914 -3.561 1 86.19 94 TRP B C 1
ATOM 1994 O O . TRP B 1 94 ? 8.305 -15.836 -4.152 1 86.19 94 TRP B O 1
ATOM 2004 N N . LYS B 1 95 ? 6.574 -14.984 -3.121 1 90.25 95 LYS B N 1
ATOM 2005 C CA . LYS B 1 95 ? 5.781 -16.188 -3.305 1 90.25 95 LYS B CA 1
ATOM 2006 C C . LYS B 1 95 ? 5.562 -16.484 -4.785 1 90.25 95 LYS B C 1
ATOM 2008 O O . LYS B 1 95 ? 5.57 -17.641 -5.203 1 90.25 95 LYS B O 1
ATOM 2013 N N . MET B 1 96 ? 5.328 -15.469 -5.555 1 91.12 96 MET B N 1
ATOM 2014 C CA . MET B 1 96 ? 5.105 -15.625 -6.988 1 91.12 96 MET B CA 1
ATOM 2015 C C . MET B 1 96 ? 6.344 -16.188 -7.676 1 91.12 96 MET B C 1
ATOM 2017 O O . MET B 1 96 ? 6.234 -17.047 -8.562 1 91.12 96 MET B O 1
ATOM 2021 N N . VAL B 1 97 ? 7.441 -15.688 -7.254 1 91.38 97 VAL B N 1
ATOM 2022 C CA . VAL B 1 97 ? 8.688 -16.188 -7.828 1 91.38 97 VAL B CA 1
ATOM 2023 C C . VAL B 1 97 ? 8.828 -17.688 -7.531 1 91.38 97 VAL B C 1
ATOM 2025 O O . VAL B 1 97 ? 9.188 -18.469 -8.414 1 91.38 97 VAL B O 1
ATOM 2028 N N . GLN B 1 98 ? 8.539 -18.047 -6.332 1 89.69 98 GLN B N 1
ATOM 2029 C CA . GLN B 1 98 ? 8.617 -19.453 -5.957 1 89.69 98 GLN B CA 1
ATOM 2030 C C . GLN B 1 98 ? 7.652 -20.297 -6.785 1 89.69 98 GLN B C 1
ATOM 2032 O O . GLN B 1 98 ? 8.023 -21.359 -7.281 1 89.69 98 GLN B O 1
ATOM 2037 N N . LEU B 1 99 ? 6.473 -19.781 -6.926 1 91.81 99 LEU B N 1
ATOM 2038 C CA . LEU B 1 99 ? 5.465 -20.5 -7.695 1 91.81 99 LEU B CA 1
ATOM 2039 C C . LEU B 1 99 ? 5.879 -20.625 -9.156 1 91.81 99 LEU B C 1
ATOM 2041 O O . LEU B 1 99 ? 5.676 -21.672 -9.781 1 91.81 99 LEU B O 1
ATOM 2045 N N . GLN B 1 100 ? 6.402 -19.609 -9.609 1 92.31 100 GLN B N 1
ATOM 2046 C CA . GLN B 1 100 ? 6.863 -19.625 -10.992 1 92.31 100 GLN B CA 1
ATOM 2047 C C . GLN B 1 100 ? 7.984 -20.641 -11.188 1 92.31 100 GLN B C 1
ATOM 2049 O O . GLN B 1 100 ? 8.031 -21.328 -12.203 1 92.31 100 GLN B O 1
ATOM 2054 N N . GLU B 1 101 ? 8.852 -20.734 -10.273 1 93.75 101 GLU B N 1
ATOM 2055 C CA . GLU B 1 101 ? 9.93 -21.719 -10.336 1 93.75 101 GLU B CA 1
ATOM 2056 C C . GLU B 1 101 ? 9.375 -23.141 -10.273 1 93.75 101 GLU B C 1
ATOM 2058 O O . GLU B 1 101 ? 9.805 -24 -11.023 1 93.75 101 GLU B O 1
ATOM 2063 N N . ASP B 1 102 ? 8.516 -23.297 -9.375 1 93.38 102 ASP B N 1
ATOM 2064 C CA . ASP B 1 102 ? 7.887 -24.609 -9.258 1 93.38 102 ASP B CA 1
ATOM 2065 C C . ASP B 1 102 ? 7.184 -25 -10.555 1 93.38 102 ASP B C 1
ATOM 2067 O O . ASP B 1 102 ? 7.27 -26.141 -10.992 1 93.38 102 ASP B O 1
ATOM 2071 N N . LEU B 1 103 ? 6.465 -24.125 -11.117 1 94.62 103 LEU B N 1
ATOM 2072 C CA . LEU B 1 103 ? 5.754 -24.375 -12.367 1 94.62 103 LEU B CA 1
ATOM 2073 C C . LEU B 1 103 ? 6.73 -24.672 -13.5 1 94.62 103 LEU B C 1
ATOM 2075 O O . LEU B 1 103 ? 6.504 -25.562 -14.305 1 94.62 103 LEU B O 1
ATOM 2079 N N . ALA B 1 104 ? 7.734 -23.875 -13.555 1 92 104 ALA B N 1
ATOM 2080 C CA . ALA B 1 104 ? 8.758 -24.109 -14.578 1 92 104 ALA B CA 1
ATOM 2081 C C . ALA B 1 104 ? 9.352 -25.516 -14.445 1 92 104 ALA B C 1
ATOM 2083 O O . ALA B 1 104 ? 9.539 -26.203 -15.438 1 92 104 ALA B O 1
ATOM 2084 N N . ASN B 1 105 ? 9.664 -25.891 -13.242 1 93.81 105 ASN B N 1
ATOM 2085 C CA . ASN B 1 105 ? 10.195 -27.234 -12.977 1 93.81 105 ASN B CA 1
ATOM 2086 C C . ASN B 1 105 ? 9.203 -28.312 -13.375 1 93.81 105 ASN B C 1
ATOM 2088 O O . ASN B 1 105 ? 9.594 -29.344 -13.938 1 93.81 105 ASN B O 1
ATOM 2092 N N . ALA B 1 106 ? 7.965 -28.031 -13.078 1 90.69 106 ALA B N 1
ATOM 2093 C CA . ALA B 1 106 ? 6.93 -28.984 -13.469 1 90.69 106 ALA B CA 1
ATOM 2094 C C . ALA B 1 106 ? 6.832 -29.109 -14.984 1 90.69 106 ALA B C 1
ATOM 2096 O O . ALA B 1 106 ? 6.652 -30.203 -15.516 1 90.69 106 ALA B O 1
ATOM 2097 N N . ARG B 1 107 ? 6.957 -28.031 -15.609 1 90.19 107 ARG B N 1
ATOM 2098 C CA . ARG B 1 107 ? 6.879 -28 -17.062 1 90.19 107 ARG B CA 1
ATOM 2099 C C . ARG B 1 107 ? 8.055 -28.75 -17.688 1 90.19 107 ARG B C 1
ATOM 2101 O O . ARG B 1 107 ? 7.891 -29.469 -18.672 1 90.19 107 ARG B O 1
ATOM 2108 N N . VAL B 1 108 ? 9.211 -28.625 -17.078 1 90.38 108 VAL B N 1
ATOM 2109 C CA . VAL B 1 108 ? 10.398 -29.344 -17.547 1 90.38 108 VAL B CA 1
ATOM 2110 C C . VAL B 1 108 ? 10.203 -30.844 -17.375 1 90.38 108 VAL B C 1
ATOM 2112 O O . VAL B 1 108 ? 10.5 -31.625 -18.297 1 90.38 108 VAL B O 1
ATOM 2115 N N . ARG B 1 109 ? 9.75 -31.234 -16.266 1 88.12 109 ARG B N 1
ATOM 2116 C CA . ARG B 1 109 ? 9.492 -32.625 -15.992 1 88.12 109 ARG B CA 1
ATOM 2117 C C . ARG B 1 109 ? 8.445 -33.188 -16.953 1 88.12 109 ARG B C 1
ATOM 2119 O O . ARG B 1 109 ? 8.617 -34.312 -17.484 1 88.12 109 ARG B O 1
ATOM 2126 N N . LEU B 1 110 ? 7.395 -32.531 -17.188 1 87.38 110 LEU B N 1
ATOM 2127 C CA . LEU B 1 110 ? 6.34 -32.969 -18.109 1 87.38 110 LEU B CA 1
ATOM 2128 C C . LEU B 1 110 ? 6.879 -33.125 -19.531 1 87.38 110 LEU B C 1
ATOM 2130 O O . LEU B 1 110 ? 6.504 -34.031 -20.234 1 87.38 110 LEU B O 1
ATOM 2134 N N . ALA B 1 111 ? 7.723 -32.188 -19.891 1 87.81 111 ALA B N 1
ATOM 2135 C CA . ALA B 1 111 ? 8.312 -32.25 -21.234 1 87.81 111 ALA B CA 1
ATOM 2136 C C . ALA B 1 111 ? 9.141 -33.5 -21.422 1 87.81 111 ALA B C 1
ATOM 2138 O O . ALA B 1 111 ? 9.18 -34.062 -22.531 1 87.81 111 ALA B O 1
ATOM 2139 N N . ARG B 1 112 ? 9.812 -34 -20.391 1 86.5 112 ARG B N 1
ATOM 2140 C CA . ARG B 1 112 ? 10.602 -35.219 -20.438 1 86.5 112 ARG B CA 1
ATOM 2141 C C . ARG B 1 112 ? 9.703 -36.438 -20.672 1 86.5 112 ARG B C 1
ATOM 2143 O O . ARG B 1 112 ? 10.078 -37.375 -21.375 1 86.5 112 ARG B O 1
ATOM 2150 N N . TYR B 1 113 ? 8.547 -36.5 -20.219 1 78.88 113 TYR B N 1
ATOM 2151 C CA . TYR B 1 113 ? 7.609 -37.594 -20.391 1 78.88 113 TYR B CA 1
ATOM 2152 C C . TYR B 1 113 ? 6.922 -37.531 -21.75 1 78.88 113 TYR B C 1
ATOM 2154 O O . TYR B 1 113 ? 6.668 -38.562 -22.359 1 78.88 113 TYR B O 1
ATOM 2162 N N . VAL B 1 114 ? 6.645 -36.375 -22.141 1 73.94 114 VAL B N 1
ATOM 2163 C CA . VAL B 1 114 ? 5.965 -36.188 -23.422 1 73.94 114 VAL B CA 1
ATOM 2164 C C . VAL B 1 114 ? 6.945 -36.438 -24.578 1 73.94 114 VAL B C 1
ATOM 2166 O O . VAL B 1 114 ? 6.562 -36.969 -25.625 1 73.94 114 VAL B O 1
ATOM 2169 N N . ASN B 1 115 ? 8.227 -35.906 -24.5 1 66.62 115 ASN B N 1
ATOM 2170 C CA . ASN B 1 115 ? 9.227 -36.094 -25.547 1 66.62 115 ASN B CA 1
ATOM 2171 C C . ASN B 1 115 ? 9.938 -37.438 -25.406 1 66.62 115 ASN B C 1
ATOM 2173 O O . ASN B 1 115 ? 10.867 -37.75 -26.156 1 66.62 115 ASN B O 1
ATOM 2177 N N . ALA B 1 116 ? 9.844 -38.188 -24.297 1 55.91 116 ALA B N 1
ATOM 2178 C CA . ALA B 1 116 ? 10.352 -39.531 -24.438 1 55.91 116 ALA B CA 1
ATOM 2179 C C . ALA B 1 116 ? 9.945 -40.125 -25.781 1 55.91 116 ALA B C 1
ATOM 2181 O O . ALA B 1 116 ? 8.891 -39.812 -26.328 1 55.91 116 ALA B O 1
ATOM 2182 N N . PRO B 1 117 ? 10.734 -40.844 -26.609 1 49.72 117 PRO B N 1
ATOM 2183 C CA . PRO B 1 117 ? 10.516 -41.312 -27.969 1 49.72 117 PRO B CA 1
ATOM 2184 C C . PRO B 1 117 ? 9.055 -41.656 -28.25 1 49.72 117 PRO B C 1
ATOM 2186 O O . PRO B 1 117 ? 8.734 -42.219 -29.312 1 49.72 117 PRO B O 1
ATOM 2189 N N . SER B 1 118 ? 7.906 -41.531 -27.797 1 40.72 118 SER B N 1
ATOM 2190 C CA . SER B 1 118 ? 6.938 -41.281 -28.859 1 40.72 118 SER B CA 1
ATOM 2191 C C . SER B 1 118 ? 6.961 -39.844 -29.312 1 40.72 118 SER B C 1
ATOM 2193 O O . SER B 1 118 ? 7.453 -38.969 -28.578 1 40.72 118 SER B O 1
ATOM 2195 N N . SER B 1 119 ? 6.039 -39.031 -30.312 1 33.22 119 SER B N 1
ATOM 2196 C CA . SER B 1 119 ? 6.074 -37.875 -31.203 1 33.22 119 SER B CA 1
ATOM 2197 C C . SER B 1 119 ? 6.055 -36.562 -30.406 1 33.22 119 SER B C 1
ATOM 2199 O O . SER B 1 119 ? 6.773 -35.625 -30.734 1 33.22 119 SER B O 1
ATOM 2201 N N . SER B 1 120 ? 4.812 -35.844 -29.922 1 32.31 120 SER B N 1
ATOM 2202 C CA . SER B 1 120 ? 4.316 -34.469 -30.141 1 32.31 120 SER B CA 1
ATOM 2203 C C . SER B 1 120 ? 4.84 -33.531 -29.078 1 32.31 120 SER B C 1
ATOM 2205 O O . SER B 1 120 ? 4.668 -33.75 -27.875 1 32.31 120 SER B O 1
ATOM 2207 N N . SER B 1 121 ? 5.926 -32.75 -29.344 1 33.41 121 SER B N 1
ATOM 2208 C CA . SER B 1 121 ? 6.645 -31.75 -28.562 1 33.41 121 SER B CA 1
ATOM 2209 C C . SER B 1 121 ? 5.754 -30.562 -28.234 1 33.41 121 SER B C 1
ATOM 2211 O O . SER B 1 121 ? 5.406 -29.781 -29.125 1 33.41 121 SER B O 1
ATOM 2213 N N . GLN B 1 122 ? 4.656 -30.562 -27.609 1 30.27 122 GLN B N 1
ATOM 2214 C CA . GLN B 1 122 ? 3.973 -29.281 -27.391 1 30.27 122 GLN B CA 1
ATOM 2215 C C . GLN B 1 122 ? 4.82 -28.344 -26.531 1 30.27 122 GLN B C 1
ATOM 2217 O O . GLN B 1 122 ? 5.328 -28.75 -25.484 1 30.27 122 GLN B O 1
ATOM 2222 N N . SER B 1 123 ? 5.551 -27.391 -27.141 1 32.22 123 SER B N 1
ATOM 2223 C CA . SER B 1 123 ? 6.262 -26.25 -26.578 1 32.22 123 SER B CA 1
ATOM 2224 C C . SER B 1 123 ? 5.355 -25.438 -25.656 1 32.22 123 SER B C 1
ATOM 2226 O O . SER B 1 123 ? 4.297 -24.953 -26.078 1 32.22 123 SER B O 1
ATOM 2228 N N . MET B 1 124 ? 5.117 -25.781 -24.469 1 34.62 124 MET B N 1
ATOM 2229 C CA . MET B 1 124 ? 4.406 -24.891 -23.547 1 34.62 124 MET B CA 1
ATOM 2230 C C . MET B 1 124 ? 5.172 -23.594 -23.328 1 34.62 124 MET B C 1
ATOM 2232 O O . MET B 1 124 ? 6.316 -23.609 -22.875 1 34.62 124 MET B O 1
ATOM 2236 N N . THR B 1 125 ? 5.129 -22.656 -24.328 1 32.03 125 THR B N 1
ATOM 2237 C CA . THR B 1 125 ? 5.625 -21.297 -24.188 1 32.03 125 THR B CA 1
ATOM 2238 C C . THR B 1 125 ? 4.992 -20.609 -22.984 1 32.03 125 THR B C 1
ATOM 2240 O O . THR B 1 125 ? 3.771 -20.453 -22.922 1 32.03 125 THR B O 1
ATOM 2243 N N . SER B 1 126 ? 5.277 -20.969 -21.844 1 35.06 126 SER B N 1
ATOM 2244 C CA . SER B 1 126 ? 4.781 -20.219 -20.703 1 35.06 126 SER B CA 1
ATOM 2245 C C . SER B 1 126 ? 5.34 -18.797 -20.688 1 35.06 126 SER B C 1
ATOM 2247 O O . SER B 1 126 ? 6.555 -18.594 -20.75 1 35.06 126 SER B O 1
ATOM 2249 N N . THR B 1 127 ? 4.785 -17.812 -21.438 1 30.97 127 THR B N 1
ATOM 2250 C CA . THR B 1 127 ? 5.07 -16.391 -21.359 1 30.97 127 THR B CA 1
ATOM 2251 C C . THR B 1 127 ? 4.988 -15.891 -19.922 1 30.97 127 THR B C 1
ATOM 2253 O O . THR B 1 127 ? 3.936 -15.984 -19.297 1 30.97 127 THR B O 1
ATOM 2256 N N . SER B 1 128 ? 6.012 -15.945 -19.203 1 33.41 128 SER B N 1
ATOM 2257 C CA . SER B 1 128 ? 6.203 -15.43 -17.859 1 33.41 128 SER B CA 1
ATOM 2258 C C . SER B 1 128 ? 6.035 -13.914 -17.812 1 33.41 128 SER B C 1
ATOM 2260 O O . SER B 1 128 ? 6.898 -13.172 -18.281 1 33.41 128 SER B O 1
ATOM 2262 N N . SER B 1 129 ? 4.969 -13.398 -18.219 1 31.7 129 SER B N 1
ATOM 2263 C CA . SER B 1 129 ? 4.688 -11.977 -18.062 1 31.7 129 SER B CA 1
ATOM 2264 C C . SER B 1 129 ? 5.004 -11.5 -16.656 1 31.7 129 SER B C 1
ATOM 2266 O O . SER B 1 129 ? 4.586 -10.414 -16.25 1 31.7 129 SER B O 1
ATOM 2268 N N . CYS B 1 130 ? 5.371 -12.359 -15.789 1 34.25 130 CYS B N 1
ATOM 2269 C CA . CYS B 1 130 ? 5.551 -11.828 -14.438 1 34.25 130 CYS B CA 1
ATOM 2270 C C . CYS B 1 130 ? 6.652 -10.781 -14.406 1 34.25 130 CYS B C 1
ATOM 2272 O O . CYS B 1 130 ? 7.047 -10.32 -13.336 1 34.25 130 CYS B O 1
ATOM 2274 N N . ASP B 1 131 ? 7.289 -10.484 -15.586 1 32.88 131 ASP B N 1
ATOM 2275 C CA . ASP B 1 131 ? 8.555 -9.758 -15.594 1 32.88 131 ASP B CA 1
ATOM 2276 C C . ASP B 1 131 ? 8.352 -8.32 -15.117 1 32.88 131 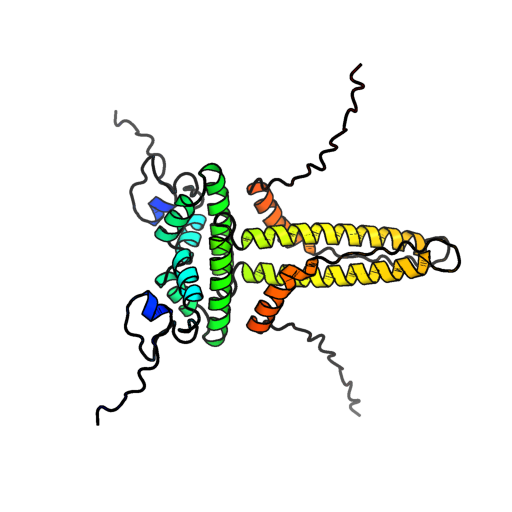ASP B C 1
ATOM 2278 O O . ASP B 1 131 ? 9.258 -7.727 -14.523 1 32.88 131 ASP B O 1
ATOM 2282 N N . ARG B 1 132 ? 7.316 -7.758 -15.734 1 32.59 132 ARG B N 1
ATOM 2283 C CA . ARG B 1 132 ? 7.406 -6.301 -15.672 1 32.59 132 ARG B CA 1
ATOM 2284 C C . ARG B 1 132 ? 7.359 -5.816 -14.227 1 32.59 132 ARG B C 1
ATOM 2286 O O . ARG B 1 132 ? 8.07 -4.883 -13.852 1 32.59 132 ARG B O 1
ATOM 2293 N N . PHE B 1 133 ? 6.398 -6.227 -13.445 1 35.81 133 PHE B N 1
ATOM 2294 C CA . PHE B 1 133 ? 6.234 -5.699 -12.102 1 35.81 133 PHE B CA 1
ATOM 2295 C C . PHE B 1 133 ? 7.438 -6.043 -11.234 1 35.81 133 PHE B C 1
ATOM 2297 O O . PHE B 1 133 ? 7.699 -5.367 -10.234 1 35.81 133 PHE B O 1
ATOM 2304 N N . PHE B 1 134 ? 8.156 -7.121 -11.609 1 38.41 134 PHE B N 1
ATOM 2305 C CA . PHE B 1 134 ? 9.328 -7.543 -10.844 1 38.41 134 PHE B CA 1
ATOM 2306 C C . PHE B 1 134 ? 10.453 -6.527 -10.984 1 38.41 134 PHE B C 1
ATOM 2308 O O . PHE B 1 134 ? 11.258 -6.359 -10.062 1 38.41 134 PHE B O 1
ATOM 2315 N N . HIS B 1 135 ? 10.531 -6.004 -12.18 1 35.62 135 HIS B N 1
ATOM 2316 C CA . HIS B 1 135 ? 11.672 -5.102 -12.32 1 35.62 135 HIS B CA 1
ATOM 2317 C C . HIS B 1 135 ? 11.578 -3.941 -11.336 1 35.62 135 HIS B C 1
ATOM 2319 O O . HIS B 1 135 ? 12.57 -3.594 -10.688 1 35.62 135 HIS B O 1
ATOM 2325 N N . ASP B 1 136 ? 10.5 -3.404 -11.422 1 37.41 136 ASP B N 1
ATOM 2326 C CA . ASP B 1 136 ? 10.43 -2.227 -10.562 1 37.41 136 ASP B CA 1
ATOM 2327 C C . ASP B 1 136 ? 10.547 -2.611 -9.086 1 37.41 136 ASP B C 1
ATOM 2329 O O . ASP B 1 136 ? 11.195 -1.916 -8.312 1 37.41 136 ASP B O 1
ATOM 2333 N N . TRP B 1 137 ? 10.031 -3.773 -8.719 1 41.03 137 TRP B N 1
ATOM 2334 C CA . TRP B 1 137 ? 10.148 -4.234 -7.344 1 41.03 137 TRP B CA 1
ATOM 2335 C C . TRP B 1 137 ? 11.562 -4.711 -7.043 1 41.03 137 TRP B C 1
ATOM 2337 O O . TRP B 1 137 ? 12.055 -4.559 -5.922 1 41.03 137 TRP B O 1
ATOM 2347 N N . THR B 1 138 ? 12.148 -5.414 -8.016 1 38.03 138 THR B N 1
ATOM 2348 C CA . THR B 1 138 ? 13.539 -5.777 -7.762 1 38.03 138 THR B CA 1
ATOM 2349 C C . THR B 1 138 ? 14.367 -4.535 -7.438 1 38.03 138 THR B C 1
ATOM 2351 O O . THR B 1 138 ? 15.234 -4.574 -6.562 1 38.03 138 THR B O 1
ATOM 2354 N N . ALA B 1 139 ? 14.086 -3.629 -8.25 1 37.25 139 ALA B N 1
ATOM 2355 C CA . ALA B 1 139 ? 14.805 -2.396 -7.93 1 37.25 139 ALA B CA 1
ATOM 2356 C C . ALA B 1 139 ? 14.445 -1.894 -6.535 1 37.25 139 ALA B C 1
ATOM 2358 O O . ALA B 1 139 ? 15.305 -1.415 -5.801 1 37.25 139 ALA B O 1
ATOM 2359 N N . PHE B 1 140 ? 13.203 -2.006 -6.293 1 38.22 140 PHE B N 1
ATOM 2360 C CA . PHE B 1 140 ? 12.773 -1.558 -4.977 1 38.22 140 PHE B CA 1
ATOM 2361 C C . PHE B 1 140 ? 13.266 -2.504 -3.889 1 38.22 140 PHE B C 1
ATOM 2363 O O . PHE B 1 140 ? 13.766 -2.061 -2.854 1 38.22 140 PHE B O 1
ATOM 2370 N N . ALA B 1 141 ? 13.133 -3.768 -4.105 1 39.16 141 ALA B N 1
ATOM 2371 C CA . ALA B 1 141 ? 13.641 -4.734 -3.131 1 39.16 141 ALA B CA 1
ATOM 2372 C C . ALA B 1 141 ? 15.156 -4.641 -3 1 39.16 141 ALA B C 1
ATOM 2374 O O . ALA B 1 141 ? 15.703 -4.809 -1.906 1 39.16 141 ALA B O 1
ATOM 2375 N N . THR B 1 142 ? 15.828 -4.539 -4.109 1 39.31 142 THR B N 1
ATOM 2376 C CA . THR B 1 142 ? 17.266 -4.34 -4.035 1 39.31 142 THR B CA 1
ATOM 2377 C C . THR B 1 142 ? 17.609 -3.09 -3.221 1 39.31 142 THR B C 1
ATOM 2379 O O . THR B 1 142 ? 18.594 -3.066 -2.488 1 39.31 142 THR B O 1
ATOM 2382 N N . GLN B 1 143 ? 16.766 -2.189 -3.404 1 36.5 143 GLN B N 1
ATOM 2383 C CA . GLN B 1 143 ? 17.047 -0.968 -2.656 1 36.5 143 GLN B CA 1
ATOM 2384 C C . GLN B 1 143 ? 16.719 -1.141 -1.177 1 36.5 143 GLN B C 1
ATOM 2386 O O . GLN B 1 143 ? 17.359 -0.546 -0.316 1 36.5 143 GLN B O 1
ATOM 2391 N N . LEU B 1 144 ? 15.695 -1.913 -0.921 1 39.28 144 LEU B N 1
ATOM 2392 C CA . LEU B 1 144 ? 15.328 -2.037 0.485 1 39.28 144 LEU B CA 1
ATOM 2393 C C . LEU B 1 144 ? 16.109 -3.162 1.155 1 39.28 144 LEU B C 1
ATOM 2395 O O . LEU B 1 144 ? 15.922 -3.43 2.344 1 39.28 144 LEU B O 1
ATOM 2399 N N . ASP B 1 145 ? 17.391 -3.471 0.831 1 36.91 145 ASP B N 1
ATOM 2400 C CA . ASP B 1 145 ? 18.188 -4.508 1.484 1 36.91 145 ASP B CA 1
ATOM 2401 C C . ASP B 1 145 ? 17.297 -5.5 2.225 1 36.91 145 ASP B C 1
ATOM 2403 O O . ASP B 1 145 ? 17.562 -5.84 3.379 1 36.91 145 ASP B O 1
ATOM 2407 N N . MET B 1 146 ? 16.156 -5.578 1.862 1 35.56 146 MET B N 1
ATOM 2408 C CA . MET B 1 146 ? 15.391 -6.617 2.549 1 35.56 146 MET B CA 1
ATOM 2409 C C . MET B 1 146 ? 16.109 -7.961 2.461 1 35.56 146 MET B C 1
ATOM 2411 O O . MET B 1 146 ? 16.625 -8.32 1.407 1 35.56 146 MET B O 1
ATOM 2415 N N . PRO B 1 147 ? 16.781 -8.484 3.594 1 30.05 147 PRO B N 1
ATOM 2416 C CA . PRO B 1 147 ? 17.484 -9.773 3.521 1 30.05 147 PRO B CA 1
ATOM 2417 C C . PRO B 1 147 ? 16.734 -10.805 2.697 1 30.05 147 PRO B C 1
ATOM 2419 O O . PRO B 1 147 ? 15.523 -10.992 2.893 1 30.05 147 PRO B O 1
ATOM 2422 N N . VAL B 1 148 ? 17.125 -10.875 1.522 1 33.22 148 VAL B N 1
ATOM 2423 C CA . VAL B 1 148 ? 16.812 -12.164 0.908 1 33.22 148 VAL B CA 1
ATOM 2424 C C . VAL B 1 148 ? 17.438 -13.297 1.719 1 33.22 148 VAL B C 1
ATOM 2426 O O . VAL B 1 148 ? 18.656 -13.414 1.795 1 33.22 148 VAL B O 1
ATOM 2429 N N . THR B 1 149 ? 17.016 -13.539 2.971 1 28.19 149 THR B N 1
ATOM 2430 C CA . THR B 1 149 ? 17.594 -14.648 3.721 1 28.19 149 THR B CA 1
ATOM 2431 C C . THR B 1 149 ? 17.734 -15.883 2.834 1 28.19 149 THR B C 1
ATOM 2433 O O . THR B 1 149 ? 16.734 -16.438 2.375 1 28.19 149 THR B O 1
ATOM 2436 N N . ASN B 1 150 ? 18.703 -15.883 2.086 1 25.28 150 ASN B N 1
ATOM 2437 C CA . ASN B 1 150 ? 19.219 -17.172 1.649 1 25.28 150 ASN B CA 1
ATOM 2438 C C . ASN B 1 150 ? 19.625 -18.047 2.834 1 25.28 150 ASN B C 1
ATOM 2440 O O . ASN B 1 150 ? 20.359 -19.016 2.674 1 25.28 150 ASN B O 1
ATOM 2444 N N . GLU B 1 151 ? 19.625 -17.578 4.129 1 27.64 151 GLU B N 1
ATOM 2445 C CA . GLU B 1 151 ? 20.344 -18.438 5.059 1 27.64 151 GLU B CA 1
ATOM 2446 C C . GLU B 1 151 ? 19.672 -19.797 5.18 1 27.64 151 GLU B C 1
ATOM 2448 O O . GLU B 1 151 ? 18.656 -19.938 5.859 1 27.64 151 GLU B O 1
ATOM 2453 N N . LEU B 1 152 ? 19.531 -20.609 4.102 1 25.36 152 LEU B N 1
ATOM 2454 C CA . LEU B 1 152 ? 19.531 -22.031 4.402 1 25.36 152 LEU B CA 1
ATOM 2455 C C . LEU B 1 152 ? 20.75 -22.406 5.234 1 25.36 152 LEU B C 1
ATOM 2457 O O . LEU B 1 152 ? 21.875 -22.422 4.73 1 25.36 152 LEU B O 1
ATOM 2461 N N . GLY B 1 153 ? 20.969 -21.766 6.402 1 21.55 153 GLY B N 1
ATOM 2462 C CA . GLY B 1 153 ? 22.016 -22.188 7.328 1 21.55 153 GLY B CA 1
ATOM 2463 C C . GLY B 1 153 ? 22.047 -23.688 7.551 1 21.55 153 GLY B C 1
ATOM 2464 O O . GLY B 1 153 ? 21.031 -24.297 7.859 1 21.55 153 GLY B O 1
ATOM 2465 N N . SER B 1 154 ? 22.906 -24.391 6.855 1 21.83 154 SER B N 1
ATOM 2466 C CA . SER B 1 154 ? 23.5 -25.703 7.105 1 21.83 154 SER B CA 1
ATOM 2467 C C . SER B 1 154 ? 24.078 -25.797 8.516 1 21.83 154 SER B C 1
ATOM 2469 O O . SER B 1 154 ? 25.109 -25.203 8.812 1 21.83 154 SER B O 1
ATOM 2471 N N . SER B 1 155 ? 23.344 -25.578 9.617 1 21.67 155 SER B N 1
ATOM 2472 C CA . SER B 1 155 ? 23.859 -25.953 10.93 1 21.67 155 SER B CA 1
ATOM 2473 C C . SER B 1 155 ? 24.297 -27.406 10.945 1 21.67 155 SER B C 1
ATOM 2475 O O . SER B 1 155 ? 23.469 -28.312 10.797 1 21.67 155 SER B O 1
ATOM 2477 N N . SER B 1 156 ? 25.531 -27.75 10.43 1 22.86 156 SER B N 1
ATOM 2478 C CA . SER B 1 156 ? 26.344 -28.922 10.695 1 22.86 156 SER B CA 1
ATOM 2479 C C . SER B 1 156 ? 26.609 -29.078 12.195 1 22.86 156 SER B C 1
ATOM 2481 O O . SER B 1 156 ? 27.172 -28.188 12.828 1 22.86 156 SER B O 1
ATOM 2483 N N . THR B 1 157 ? 25.703 -29.719 13.023 1 22.38 157 THR B N 1
ATOM 2484 C CA . THR B 1 157 ? 25.844 -30.328 14.344 1 22.38 157 THR B CA 1
ATOM 2485 C C . THR B 1 157 ? 27.109 -31.172 14.43 1 22.38 157 THR B C 1
ATOM 2487 O O . THR B 1 157 ? 27.25 -32.156 13.711 1 22.38 157 THR B O 1
ATOM 2490 N N . SER B 1 158 ? 28.297 -30.562 14.586 1 22.62 158 SER B N 1
ATOM 2491 C CA . SER B 1 158 ? 29.5 -31.266 15.031 1 22.62 158 SER B CA 1
ATOM 2492 C C . SER B 1 158 ? 29.281 -31.891 16.406 1 22.62 158 SER B C 1
ATOM 2494 O O . SER B 1 158 ? 29 -31.203 17.375 1 22.62 158 SER B O 1
ATOM 2496 N N . MET B 1 159 ? 28.734 -33.188 16.578 1 23.38 159 MET B N 1
ATOM 2497 C CA . MET B 1 159 ? 28.781 -34.188 17.641 1 23.38 159 MET B CA 1
ATOM 2498 C C . MET B 1 159 ? 30.203 -34.375 18.141 1 23.38 159 MET B C 1
ATOM 2500 O O . MET B 1 159 ? 31.047 -34.938 17.453 1 23.38 159 MET B O 1
ATOM 2504 N N . ASN B 1 160 ? 30.891 -33.344 18.641 1 21.95 160 ASN B N 1
ATOM 2505 C CA . ASN B 1 160 ? 32.156 -33.656 19.328 1 21.95 160 ASN B CA 1
ATOM 2506 C C . ASN B 1 160 ? 31.891 -34.562 20.547 1 21.95 160 ASN B C 1
ATOM 2508 O O . ASN B 1 160 ? 30.906 -34.375 21.266 1 21.95 160 ASN B O 1
ATOM 2512 N N . ASN B 1 161 ? 32.469 -35.875 20.531 1 25.52 161 ASN B N 1
ATOM 2513 C CA . ASN B 1 161 ? 32.781 -36.938 21.453 1 25.52 161 ASN B CA 1
ATOM 2514 C C . ASN B 1 161 ? 33.5 -36.438 22.688 1 25.52 161 ASN B C 1
ATOM 2516 O O . ASN B 1 161 ? 34.625 -35.906 22.594 1 25.52 161 ASN B O 1
ATOM 2520 N N . VAL B 1 162 ? 32.938 -35.625 23.516 1 23.94 162 VAL B N 1
ATOM 2521 C CA . VAL B 1 162 ? 33.594 -35.375 24.781 1 23.94 162 VAL B CA 1
ATOM 2522 C C . VAL B 1 162 ? 33.906 -36.688 25.5 1 23.94 162 VAL B C 1
ATOM 2524 O O . VAL B 1 162 ? 32.969 -37.469 25.766 1 23.94 162 VAL B O 1
ATOM 2527 N N . SER B 1 163 ? 35.156 -37.125 25.281 1 23.3 163 SER B N 1
ATOM 2528 C CA . SER B 1 163 ? 35.906 -37.969 26.203 1 23.3 163 SER B CA 1
ATOM 2529 C C . SER B 1 163 ? 36.125 -37.281 27.547 1 23.3 163 SER B C 1
ATOM 2531 O O . SER B 1 163 ? 36.375 -36.094 27.609 1 23.3 163 SER B O 1
#

Secondary structure (DSSP, 8-state):
-----------HHHHHHT----TT-SSTTTS-TT-HHHHHHHHHHH-HHHHHHHHH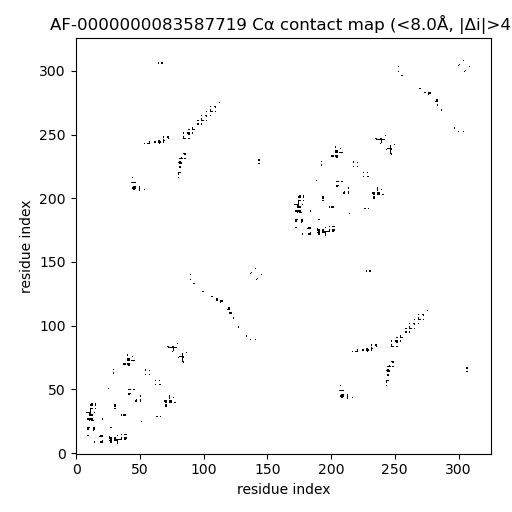HS-GGGHHHHHHHHHHHHHHHHH-TTTTHHHHHHHHHHHHHHHHHHHHHHHHHHHHHHSSSSS---------TTHHHHHHHHHHHHHTT------------------/-----------HHHHHHT----TT-SSTTTS-TT-HHHHHHHHHHH-HHHHHHHHHHS-GGGHHHHHHHHHHHHHHHHH-TTTTHHHHHHHHHHHHHHHHHHHHHHHHHHHHHHSSSSS---------TTHHHHHHHHHHHHHTT------------------

Radius of gyration: 26.89 Å; Cα contacts (8 Å, |Δi|>4): 289; chains: 2; bounding box: 80×87×75 Å

InterPro domains:
  IPR004883 Lateral organ boundaries, LOB [PF03195] (10-106)
  IPR004883 Lateral organ boundaries, LOB [PS50891] (9-110)

pLDDT: mean 73.81, std 29.66, range [21.55, 98.62]